Protein AF-A0AAD5FQR8-F1 (afdb_monomer)

Sequence (216 aa):
DLQITLHDSLLSPSATARNLGVTMDNELSFFPHVANVARSCRFLLYNIRRIRPFLSIQAAQVLVQSLVISRLDYCNSLLAGLPLNAIRPLQMIQNAAARLVFNQPKFSHTTPLLRSLHWLPVAARIRFKTLMLAYKAKNGPAPSYLSDLITSRTAPRCLRSSSTARLVPPSLRLRGKYNSRLFSVLAPRWWNELPLDVRTAESLIIFKRRLKTYLF

Mean predicted aligned error: 6.2 Å

Foldseek 3Di:
DDWDADPNDTDDDDQWDADPNQIAGPVLLSLVRLVVLLVQLVVQLVVLLVCLVVDALVRLLVSCCVRNVVSLLPVLLSCFLHDPVSCVSSQLSVQSSLCSSVVHDSPDDSVVSCVVSLHFGSNLSSLLVLLLLLCCLPPHDDPPVSVVLWAFDDDPDPDPCRLQRAIDAPDPPPDDSVSCRDSSHRNRVSLSVDDSCLNPDPDSVSNSVSSSVVRD

Structure (mmCIF, N/CA/C/O backbone):
data_AF-A0AAD5FQR8-F1
#
_entry.id   AF-A0AAD5FQR8-F1
#
loop_
_atom_site.group_PDB
_atom_site.id
_atom_site.type_symbol
_atom_site.label_atom_id
_atom_site.label_alt_id
_atom_site.label_comp_id
_atom_site.label_asym_id
_atom_site.label_entity_id
_atom_site.label_seq_id
_atom_site.pdbx_PDB_ins_code
_atom_site.Cartn_x
_atom_site.Cartn_y
_atom_site.Cartn_z
_atom_site.occupancy
_atom_site.B_iso_or_equiv
_atom_site.auth_seq_id
_atom_site.auth_comp_id
_atom_site.auth_asym_id
_atom_site.auth_atom_id
_atom_site.pdbx_PDB_model_num
ATOM 1 N N . ASP A 1 1 ? 24.979 23.135 -13.642 1.00 54.22 1 ASP A N 1
ATOM 2 C CA . ASP A 1 1 ? 23.622 23.652 -13.388 1.00 54.22 1 ASP A CA 1
ATOM 3 C C . ASP A 1 1 ? 22.808 23.662 -14.662 1.00 54.22 1 ASP A C 1
ATOM 5 O O . ASP A 1 1 ? 23.293 24.127 -15.684 1.00 54.22 1 ASP A O 1
ATOM 9 N N . LEU A 1 2 ? 21.623 23.054 -14.624 1.00 72.19 2 LEU A N 1
ATOM 10 C CA . LEU A 1 2 ? 20.749 22.892 -15.785 1.00 72.19 2 LEU A CA 1
ATOM 11 C C . LEU A 1 2 ? 19.702 24.014 -15.738 1.00 72.19 2 LEU A C 1
ATOM 13 O O . LEU A 1 2 ? 18.839 24.004 -14.864 1.00 72.19 2 LEU A O 1
ATOM 17 N N . GLN A 1 3 ? 19.827 25.011 -16.616 1.00 77.50 3 GLN A N 1
ATOM 18 C CA . GLN A 1 3 ? 18.881 26.126 -16.722 1.00 77.50 3 GLN A CA 1
ATOM 19 C C . GLN A 1 3 ? 17.838 25.796 -17.790 1.00 77.50 3 GLN A C 1
ATOM 21 O O . GLN A 1 3 ? 18.182 25.583 -18.950 1.00 77.50 3 GLN A O 1
ATOM 26 N N . ILE 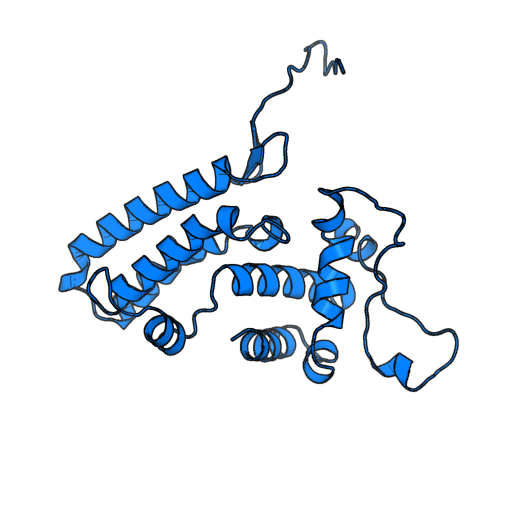A 1 4 ? 16.569 25.718 -17.388 1.00 82.75 4 ILE A N 1
ATOM 27 C CA . ILE A 1 4 ? 15.444 25.463 -18.293 1.00 82.75 4 ILE A CA 1
ATOM 28 C C . ILE A 1 4 ? 14.622 26.743 -18.360 1.00 82.75 4 ILE A C 1
ATOM 30 O O . ILE A 1 4 ? 14.126 27.211 -17.335 1.00 82.75 4 ILE A O 1
ATOM 34 N N . THR A 1 5 ? 14.475 27.303 -19.556 1.00 84.56 5 THR A N 1
ATOM 35 C CA . THR A 1 5 ? 13.582 28.431 -19.814 1.00 84.56 5 THR A CA 1
ATOM 36 C C . THR A 1 5 ? 12.293 27.926 -20.446 1.00 84.56 5 THR A C 1
ATOM 38 O O . THR A 1 5 ? 12.306 27.083 -21.344 1.00 84.56 5 THR A O 1
ATOM 41 N N . LEU A 1 6 ? 11.155 28.411 -19.958 1.00 86.19 6 LEU A N 1
ATOM 42 C CA . LEU A 1 6 ? 9.846 28.087 -20.510 1.00 86.19 6 LEU A CA 1
ATOM 43 C C . LEU A 1 6 ? 9.080 29.393 -20.709 1.00 86.19 6 LEU A C 1
ATOM 45 O O . LEU A 1 6 ? 8.733 30.048 -19.731 1.00 86.19 6 LEU A O 1
ATOM 49 N N . HIS A 1 7 ? 8.842 29.771 -21.969 1.00 83.12 7 HIS A N 1
ATOM 50 C CA . HIS A 1 7 ? 8.161 31.025 -22.336 1.00 83.12 7 HIS A CA 1
ATOM 51 C C . HIS A 1 7 ? 8.802 32.246 -21.643 1.00 83.12 7 HIS A C 1
ATOM 53 O O . HIS A 1 7 ? 8.139 32.964 -20.901 1.00 83.12 7 HIS A O 1
ATOM 59 N N . ASP A 1 8 ? 10.123 32.397 -21.795 1.00 86.00 8 ASP A N 1
ATOM 60 C CA . ASP A 1 8 ? 10.949 33.461 -21.194 1.00 86.00 8 ASP A CA 1
ATOM 61 C C . ASP A 1 8 ? 11.008 33.496 -19.654 1.00 86.00 8 ASP A C 1
ATOM 63 O O . ASP A 1 8 ? 11.658 34.362 -19.069 1.00 86.00 8 ASP A O 1
ATOM 67 N N . SER A 1 9 ? 10.417 32.508 -18.973 1.00 85.62 9 SER A N 1
ATOM 68 C CA . SER A 1 9 ? 10.580 32.315 -17.531 1.00 85.62 9 SER A CA 1
ATOM 69 C C . SER A 1 9 ? 11.694 31.311 -17.226 1.00 85.62 9 SER A C 1
ATOM 71 O O . SER A 1 9 ? 11.699 30.188 -17.735 1.00 85.62 9 SER A O 1
ATOM 73 N N . LEU A 1 10 ? 12.656 31.708 -16.389 1.00 87.31 10 LEU A N 1
ATOM 74 C CA . LEU A 1 10 ? 13.685 30.802 -15.881 1.00 87.31 10 LEU A CA 1
ATOM 75 C C . LEU A 1 10 ? 13.076 29.907 -14.796 1.00 87.31 10 LEU A C 1
ATOM 77 O O . LEU A 1 10 ? 12.655 30.391 -13.744 1.00 87.31 10 LEU A O 1
ATOM 81 N N . LEU A 1 11 ? 13.051 28.596 -15.031 1.00 86.06 11 LEU A N 1
ATOM 82 C CA . LEU A 1 11 ? 12.580 27.634 -14.043 1.00 86.06 11 LEU A CA 1
ATOM 83 C C . LEU A 1 11 ? 13.670 27.389 -12.999 1.00 86.06 11 LEU A C 1
ATOM 85 O O . LEU A 1 11 ? 14.756 26.897 -13.314 1.00 86.06 11 LEU A O 1
ATOM 89 N N . SER A 1 12 ? 13.365 27.699 -11.740 1.00 83.06 12 SER A N 1
ATOM 90 C CA . SER A 1 12 ? 14.225 27.357 -10.613 1.00 83.06 12 SER A CA 1
ATOM 91 C C . SER A 1 12 ? 13.937 25.929 -10.125 1.00 83.06 12 SER A C 1
ATOM 93 O O . SER A 1 12 ? 12.775 25.519 -10.022 1.00 83.06 12 SER A O 1
ATOM 95 N N . PRO A 1 13 ? 14.975 25.129 -9.822 1.00 84.69 13 PRO A N 1
ATOM 96 C CA . PRO A 1 13 ? 14.779 23.800 -9.267 1.00 84.69 13 PRO A CA 1
ATOM 97 C C . PRO A 1 13 ? 14.131 23.905 -7.883 1.00 84.69 13 PRO A C 1
ATOM 99 O O . PRO A 1 13 ? 14.615 24.615 -7.004 1.00 84.69 13 PRO A O 1
ATOM 102 N N . SER A 1 14 ? 13.045 23.161 -7.675 1.00 87.75 14 SER A N 1
ATOM 103 C CA . SER A 1 14 ? 12.410 23.032 -6.363 1.00 87.75 14 SER A CA 1
ATOM 104 C C . SER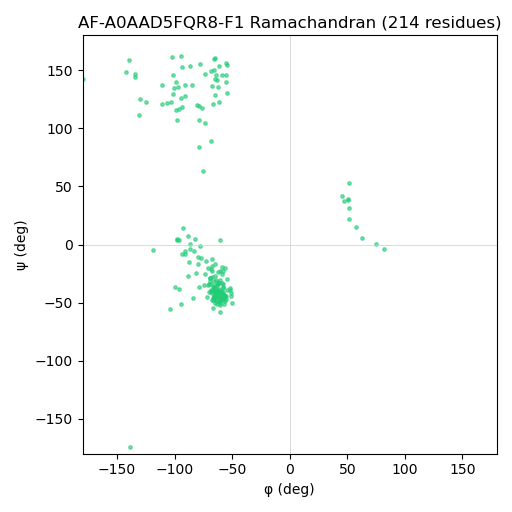 A 1 14 ? 12.852 21.742 -5.678 1.00 87.75 14 SER A C 1
ATOM 106 O O . SER A 1 14 ? 12.912 20.684 -6.304 1.00 87.75 14 SER A O 1
ATOM 108 N N . ALA A 1 15 ? 13.089 21.802 -4.366 1.00 90.62 15 ALA A N 1
ATOM 109 C CA . ALA A 1 15 ? 13.407 20.620 -3.563 1.00 90.62 15 ALA A CA 1
ATOM 110 C C . ALA A 1 15 ? 12.235 19.624 -3.490 1.00 90.62 15 ALA A C 1
ATOM 112 O O . ALA A 1 15 ? 12.452 18.424 -3.318 1.00 90.62 15 ALA A O 1
ATOM 113 N N . THR A 1 16 ? 10.992 20.111 -3.619 1.00 93.62 16 THR A N 1
ATOM 114 C CA . THR A 1 16 ? 9.792 19.266 -3.664 1.00 93.62 16 THR A CA 1
ATOM 115 C C . THR A 1 16 ? 8.750 19.792 -4.650 1.00 93.62 16 THR A C 1
ATOM 117 O O . THR A 1 16 ? 8.601 20.999 -4.834 1.00 93.62 16 THR A O 1
ATOM 120 N N . ALA A 1 17 ? 7.981 18.891 -5.253 1.00 94.00 17 ALA A N 1
ATOM 121 C CA . ALA A 1 17 ? 6.864 19.220 -6.133 1.00 94.00 17 ALA A CA 1
ATOM 122 C C . ALA A 1 17 ? 5.641 18.366 -5.786 1.00 94.00 17 ALA A C 1
ATOM 124 O O . ALA A 1 17 ? 5.766 17.198 -5.412 1.00 94.00 17 ALA A O 1
ATOM 125 N N . ARG A 1 18 ? 4.436 18.934 -5.901 1.00 94.75 18 ARG A N 1
ATOM 126 C CA . ARG A 1 18 ? 3.185 18.197 -5.687 1.00 94.75 18 ARG A CA 1
ATOM 127 C C . ARG A 1 18 ? 2.537 17.873 -7.027 1.00 94.75 18 ARG A C 1
ATOM 129 O O . ARG A 1 18 ? 2.197 18.782 -7.770 1.00 94.75 18 ARG A O 1
ATOM 136 N N . ASN A 1 19 ? 2.301 16.591 -7.289 1.00 93.88 19 ASN A N 1
ATOM 137 C CA . ASN A 1 19 ? 1.617 16.115 -8.488 1.00 93.88 19 ASN A CA 1
ATOM 138 C C . ASN A 1 19 ? 0.503 15.130 -8.105 1.00 93.88 19 ASN A C 1
ATOM 140 O O . ASN A 1 19 ? 0.756 14.169 -7.379 1.00 93.88 19 ASN A O 1
ATOM 144 N N . LEU A 1 20 ? -0.737 15.390 -8.541 1.00 93.38 20 LEU A N 1
ATOM 145 C CA . LEU A 1 20 ? -1.928 14.572 -8.245 1.00 93.38 20 LEU A CA 1
ATOM 146 C C . LEU A 1 20 ? -2.037 14.159 -6.761 1.00 93.38 20 LEU A C 1
ATOM 148 O O . LEU A 1 20 ? -2.340 13.018 -6.419 1.00 93.38 20 LEU A O 1
ATOM 152 N N . GLY A 1 21 ? -1.734 15.081 -5.843 1.00 92.56 21 GLY A N 1
ATOM 153 C CA . GLY A 1 21 ? -1.795 14.826 -4.400 1.00 92.56 21 GLY A CA 1
ATOM 154 C C . GLY A 1 21 ? -0.576 14.119 -3.787 1.00 92.56 21 GLY A C 1
ATOM 155 O O . GLY A 1 21 ? -0.518 14.004 -2.563 1.00 92.56 21 GLY A O 1
ATOM 156 N N . VAL A 1 22 ? 0.411 13.710 -4.585 1.00 95.69 22 VAL A N 1
ATOM 157 C CA . VAL A 1 22 ? 1.679 13.120 -4.127 1.00 95.69 22 VAL A CA 1
ATOM 158 C C . VAL A 1 22 ? 2.766 14.191 -4.083 1.00 95.69 22 VAL A C 1
ATOM 160 O O . VAL A 1 22 ? 2.883 14.985 -5.009 1.00 95.69 22 VAL A O 1
ATOM 163 N N . THR A 1 23 ? 3.561 14.221 -3.013 1.00 95.94 23 THR A N 1
ATOM 164 C CA . THR A 1 23 ? 4.711 15.133 -2.891 1.00 95.94 23 THR A CA 1
ATOM 165 C C . THR A 1 23 ? 5.985 14.375 -3.247 1.00 95.94 23 THR A C 1
ATOM 167 O O . THR A 1 23 ? 6.351 13.423 -2.564 1.00 95.94 23 THR A O 1
ATOM 170 N N . MET A 1 24 ? 6.651 14.778 -4.317 1.00 93.75 24 MET A N 1
ATOM 171 C CA . MET A 1 24 ? 7.905 14.193 -4.779 1.00 93.75 24 MET A CA 1
ATOM 172 C C . MET A 1 24 ? 9.049 15.106 -4.352 1.00 93.75 24 MET A C 1
ATOM 174 O O . MET A 1 24 ? 8.975 16.313 -4.562 1.00 93.75 24 MET A O 1
ATOM 178 N N . ASP A 1 25 ? 10.069 14.544 -3.722 1.00 93.12 25 ASP A N 1
ATOM 179 C CA . ASP A 1 25 ? 11.342 15.198 -3.429 1.00 93.12 25 ASP A CA 1
ATOM 180 C C . ASP A 1 25 ? 12.374 14.891 -4.523 1.00 93.12 25 ASP A C 1
ATOM 182 O O . ASP A 1 25 ? 12.224 13.930 -5.281 1.00 93.12 25 ASP A O 1
ATOM 186 N N . ASN A 1 26 ? 13.434 15.692 -4.588 1.00 89.50 26 ASN A N 1
ATOM 187 C CA . ASN A 1 26 ? 14.527 15.545 -5.555 1.00 89.50 26 ASN A CA 1
ATOM 188 C C . ASN A 1 26 ? 15.244 14.175 -5.507 1.00 89.50 26 ASN A C 1
ATOM 190 O O . ASN A 1 26 ? 15.811 13.753 -6.512 1.00 89.50 26 ASN A O 1
ATOM 194 N N . GLU A 1 27 ? 15.179 13.448 -4.388 1.00 88.81 27 GLU A N 1
ATOM 195 C CA . GLU A 1 27 ? 15.750 12.101 -4.231 1.00 88.81 27 GLU A CA 1
ATOM 196 C C . GLU A 1 27 ? 14.721 10.967 -4.417 1.00 88.81 27 GLU A C 1
ATOM 198 O O . GLU A 1 27 ? 15.030 9.781 -4.228 1.00 88.81 27 GLU A O 1
ATOM 203 N N . LEU A 1 28 ? 13.467 11.287 -4.765 1.00 89.31 28 LEU A N 1
ATOM 204 C CA . LEU A 1 28 ? 12.371 10.312 -4.847 1.00 89.31 28 LEU A CA 1
ATOM 205 C C . LEU A 1 28 ? 12.324 9.399 -3.603 1.00 89.31 28 LEU A C 1
ATOM 207 O O . LEU A 1 28 ? 12.130 8.180 -3.701 1.00 89.31 28 LEU A O 1
ATOM 211 N N . SER A 1 29 ? 12.607 9.955 -2.425 1.00 91.44 29 SER A N 1
ATOM 212 C CA . SER A 1 29 ? 12.567 9.246 -1.145 1.00 91.44 29 SER A CA 1
ATOM 213 C C . SER A 1 29 ? 11.142 9.159 -0.595 1.00 91.44 29 SER A C 1
ATOM 215 O O . SER A 1 29 ? 10.824 8.252 0.174 1.00 91.44 29 SER A O 1
ATOM 217 N N . PHE A 1 30 ? 10.281 10.095 -1.008 1.00 94.69 30 PHE A N 1
ATOM 218 C CA . PHE A 1 30 ? 8.906 10.288 -0.565 1.00 94.69 30 PHE A CA 1
ATOM 219 C C . PHE A 1 30 ? 8.754 10.519 0.947 1.00 94.69 30 PHE A C 1
ATOM 221 O O . PHE A 1 30 ? 7.630 10.468 1.455 1.00 94.69 30 PHE A O 1
ATOM 228 N N . PHE A 1 31 ? 9.831 10.833 1.684 1.00 95.25 31 PHE A N 1
ATOM 229 C CA . PHE A 1 31 ? 9.742 11.145 3.117 1.00 95.25 31 PHE A CA 1
ATOM 230 C C . PHE A 1 31 ? 8.753 12.285 3.414 1.00 95.25 31 PHE A C 1
ATOM 232 O O . PHE A 1 31 ? 7.894 12.092 4.284 1.00 95.25 31 PHE A O 1
ATOM 239 N N . PRO A 1 32 ? 8.769 13.427 2.688 1.00 95.69 32 PRO A N 1
ATOM 240 C CA . PRO A 1 32 ? 7.801 14.499 2.921 1.00 95.69 32 PRO A CA 1
ATOM 241 C C . PRO A 1 32 ? 6.357 14.048 2.670 1.00 95.69 32 PRO A C 1
ATOM 243 O O . PRO A 1 32 ? 5.452 14.377 3.441 1.00 95.69 32 PRO A O 1
ATOM 246 N N . HIS A 1 33 ? 6.128 13.243 1.628 1.00 97.06 33 HIS A N 1
ATOM 247 C CA . HIS A 1 33 ? 4.803 12.709 1.323 1.00 97.06 33 HIS A CA 1
ATOM 248 C C . HIS A 1 33 ? 4.300 11.766 2.414 1.00 97.06 33 HIS A C 1
ATOM 250 O O . HIS A 1 33 ? 3.198 11.961 2.929 1.00 97.06 33 HIS A O 1
ATOM 256 N N . VAL A 1 34 ? 5.117 10.788 2.818 1.00 97.44 34 VAL A N 1
ATOM 257 C CA . VAL A 1 34 ? 4.772 9.849 3.890 1.00 97.44 34 VAL A CA 1
ATOM 258 C C . VAL A 1 34 ? 4.493 10.596 5.191 1.00 97.44 34 VAL A C 1
ATOM 260 O O . VAL A 1 34 ? 3.506 10.294 5.860 1.00 97.44 34 VAL A O 1
ATOM 263 N N . ALA A 1 35 ? 5.300 11.603 5.538 1.00 96.75 35 ALA A N 1
ATOM 264 C CA . ALA A 1 35 ? 5.082 12.427 6.723 1.00 96.75 35 ALA A CA 1
ATOM 265 C C . ALA A 1 35 ? 3.747 13.191 6.663 1.00 96.75 35 ALA A C 1
ATOM 267 O O . ALA A 1 35 ? 3.006 13.211 7.648 1.00 96.75 35 ALA A O 1
ATOM 268 N N . ASN A 1 36 ? 3.402 13.767 5.508 1.00 96.44 36 ASN A N 1
ATOM 269 C CA . ASN A 1 36 ? 2.145 14.490 5.307 1.00 96.44 36 ASN A CA 1
ATOM 270 C C . ASN A 1 36 ? 0.920 13.566 5.387 1.00 96.44 36 ASN A C 1
ATOM 272 O O . ASN A 1 36 ? -0.029 13.863 6.122 1.00 96.44 36 ASN A O 1
ATOM 276 N N . VAL A 1 37 ? 0.955 12.417 4.700 1.00 97.56 37 VAL A N 1
ATOM 277 C CA . VAL A 1 37 ? -0.088 11.379 4.801 1.00 97.56 37 VAL A CA 1
ATOM 278 C C . VAL A 1 37 ? -0.215 10.922 6.249 1.00 97.56 37 VAL A C 1
ATOM 280 O O . VAL A 1 37 ? -1.325 10.826 6.779 1.00 97.56 37 VAL A O 1
ATOM 283 N N . ALA A 1 38 ? 0.917 10.713 6.922 1.00 97.81 38 ALA A N 1
ATOM 284 C CA . ALA A 1 38 ? 0.934 10.246 8.289 1.00 97.81 38 ALA A CA 1
ATOM 285 C C . ALA A 1 38 ? 0.318 11.248 9.269 1.00 97.81 38 ALA A C 1
ATOM 287 O O . ALA A 1 38 ? -0.524 10.872 10.088 1.00 97.81 38 ALA A O 1
ATOM 288 N N . ARG A 1 39 ? 0.691 12.527 9.163 1.00 97.69 39 ARG A N 1
ATOM 289 C CA . ARG A 1 39 ? 0.122 13.624 9.958 1.00 97.69 39 ARG A CA 1
ATOM 290 C C . ARG A 1 39 ? -1.392 13.686 9.784 1.00 97.69 39 ARG A C 1
ATOM 292 O O . ARG A 1 39 ? -2.125 13.704 10.770 1.00 97.69 39 ARG A O 1
ATOM 299 N N . SER A 1 40 ? -1.856 13.643 8.538 1.00 97.44 40 SER A N 1
ATOM 300 C CA . SER A 1 40 ? -3.281 13.704 8.232 1.00 97.44 40 SER A CA 1
ATOM 301 C C . SER A 1 40 ? -4.056 12.506 8.792 1.00 97.44 40 SER A C 1
ATOM 303 O O . SER A 1 40 ? -5.102 12.679 9.415 1.00 97.44 40 SER A O 1
ATOM 305 N N . CYS A 1 41 ? -3.520 11.291 8.657 1.00 98.25 41 CYS A N 1
ATOM 306 C CA . CYS A 1 41 ? -4.151 10.094 9.210 1.00 98.25 41 CYS A CA 1
ATOM 307 C C . CYS A 1 41 ? -4.182 10.097 10.743 1.00 98.25 41 CYS A C 1
ATOM 309 O O . CYS A 1 41 ? -5.158 9.641 11.330 1.00 98.25 41 CYS A O 1
ATOM 311 N N . ARG A 1 42 ? -3.144 10.622 11.410 1.00 97.62 42 ARG A N 1
ATOM 312 C CA . ARG A 1 42 ? -3.133 10.771 12.876 1.00 97.62 42 ARG A CA 1
ATOM 313 C C . ARG A 1 42 ? -4.245 11.701 13.352 1.00 97.62 42 ARG A C 1
ATOM 315 O O . ARG A 1 42 ? -4.920 11.364 14.318 1.00 97.62 42 ARG A O 1
ATOM 322 N N . PHE A 1 43 ? -4.458 12.819 12.658 1.00 97.81 43 PHE A N 1
ATOM 323 C CA . PHE A 1 43 ? -5.559 13.737 12.953 1.00 97.81 43 PHE A CA 1
ATOM 324 C C . PHE A 1 43 ? -6.926 13.055 12.802 1.00 97.81 43 PHE A C 1
ATOM 326 O O . PHE A 1 43 ? -7.767 13.146 13.692 1.00 97.81 43 PHE A O 1
ATOM 333 N N . LEU A 1 44 ? -7.122 12.289 11.724 1.00 97.81 44 LEU A N 1
ATOM 334 C CA . LEU A 1 44 ? -8.347 11.509 11.536 1.00 97.81 44 LEU A CA 1
ATOM 335 C C . LEU A 1 44 ? -8.539 10.488 12.661 1.00 97.81 44 LEU A C 1
ATOM 337 O O . LEU A 1 44 ? -9.587 10.475 13.291 1.00 97.81 44 LEU A O 1
ATOM 341 N N . LEU A 1 45 ? -7.520 9.687 12.980 1.00 97.81 45 LEU A N 1
ATOM 342 C CA . LEU A 1 45 ? -7.594 8.718 14.078 1.00 97.81 45 LEU A CA 1
ATOM 343 C C . LEU A 1 45 ? -7.905 9.380 15.424 1.00 97.81 45 LEU A C 1
ATOM 345 O O . LEU A 1 45 ? -8.662 8.812 16.207 1.00 97.81 45 LEU A O 1
ATOM 349 N N . TYR A 1 46 ? -7.361 10.569 15.690 1.00 97.12 46 TYR A N 1
ATOM 350 C CA . TYR A 1 46 ? -7.677 11.339 16.892 1.00 97.12 46 TYR A CA 1
ATOM 351 C C . TYR A 1 46 ? -9.171 11.683 16.964 1.00 97.12 46 TYR A C 1
ATOM 353 O O . TYR A 1 46 ? -9.815 11.399 17.973 1.00 97.12 46 TYR A O 1
ATOM 361 N N . ASN A 1 47 ? -9.749 12.198 15.876 1.00 97.19 47 ASN A N 1
ATOM 362 C CA . ASN A 1 47 ? -11.175 12.532 15.825 1.00 97.19 47 ASN A CA 1
ATOM 363 C C . ASN A 1 47 ? -12.062 11.291 15.982 1.00 97.19 47 ASN A C 1
ATOM 365 O O . ASN A 1 47 ? -13.007 11.302 16.767 1.00 97.19 47 ASN A O 1
ATOM 369 N N . ILE A 1 48 ? -11.716 10.190 15.309 1.00 97.44 48 ILE A N 1
ATOM 370 C CA . ILE A 1 48 ? -12.462 8.928 15.414 1.00 97.44 48 ILE A CA 1
ATOM 371 C C . ILE A 1 48 ? -12.384 8.379 16.840 1.00 97.44 48 ILE A C 1
ATOM 373 O O . ILE A 1 48 ? -13.366 7.860 17.363 1.00 97.44 48 ILE A O 1
ATOM 377 N N . ARG A 1 49 ? -11.233 8.518 17.508 1.00 96.81 49 ARG A N 1
ATOM 378 C CA . ARG A 1 49 ? -11.052 8.040 18.883 1.00 96.81 49 ARG A CA 1
ATOM 379 C C . ARG A 1 49 ? -12.007 8.726 19.860 1.00 96.81 49 ARG A C 1
ATOM 381 O O . ARG A 1 49 ? -12.455 8.064 20.787 1.00 96.81 49 ARG A O 1
ATOM 388 N N . ARG A 1 50 ? -12.352 9.999 19.641 1.00 96.88 50 ARG A N 1
ATOM 389 C CA . ARG A 1 50 ? -13.304 10.740 20.489 1.00 96.88 50 ARG A CA 1
ATOM 390 C C . ARG A 1 50 ? -14.718 10.170 20.417 1.00 96.88 50 ARG A C 1
ATOM 392 O O . ARG A 1 50 ? -15.387 10.091 21.437 1.00 96.88 50 ARG A O 1
ATOM 399 N N . ILE A 1 51 ? -15.144 9.741 19.231 1.00 96.50 51 ILE A N 1
ATOM 400 C CA . ILE A 1 51 ? -16.469 9.142 19.026 1.00 96.50 51 ILE A CA 1
ATOM 401 C C . ILE A 1 51 ? -16.470 7.618 19.193 1.00 96.50 51 ILE A C 1
ATOM 403 O O . ILE A 1 51 ? -17.529 7.000 19.178 1.00 96.50 51 ILE A O 1
ATOM 407 N N . ARG A 1 52 ? -15.298 6.993 19.377 1.00 96.75 52 ARG A N 1
ATOM 408 C CA . ARG A 1 52 ? -15.150 5.535 19.472 1.00 96.75 52 ARG A CA 1
ATOM 409 C C . ARG A 1 52 ? -16.079 4.867 20.498 1.00 96.75 52 ARG A C 1
ATOM 411 O O . ARG A 1 52 ? -16.559 3.788 20.151 1.00 96.75 52 ARG A O 1
ATOM 418 N N . PRO A 1 53 ? -16.350 5.428 21.696 1.00 96.44 53 PRO A N 1
ATOM 419 C CA . PRO A 1 53 ? -17.260 4.809 22.668 1.00 96.44 53 PRO A CA 1
ATOM 420 C C . PRO A 1 53 ? -18.684 4.591 22.142 1.00 96.44 53 PRO A C 1
ATOM 422 O O . PRO A 1 53 ? -19.366 3.681 22.594 1.00 96.44 53 PRO A O 1
ATOM 425 N N . PHE A 1 54 ? -19.105 5.382 21.154 1.00 96.62 54 PHE A N 1
ATOM 426 C CA . PHE A 1 54 ? -20.453 5.349 20.583 1.00 96.62 54 PHE A CA 1
ATOM 427 C C . PHE A 1 54 ? -20.548 4.504 19.304 1.00 96.62 54 PHE A C 1
ATOM 429 O O . PHE A 1 54 ? -21.587 4.476 18.653 1.00 96.62 54 PHE A O 1
ATOM 436 N N . LEU A 1 55 ? -19.459 3.837 18.903 1.00 97.12 55 LEU A N 1
ATOM 437 C CA . LEU A 1 55 ? -19.392 3.065 17.663 1.00 97.12 55 LEU A CA 1
ATOM 438 C C . LEU A 1 55 ? -19.310 1.562 17.941 1.00 97.12 55 LEU A C 1
ATOM 440 O O . LEU A 1 55 ? -18.499 1.103 18.753 1.00 97.12 55 LEU A O 1
ATOM 444 N N . SER A 1 56 ? -20.066 0.782 17.165 1.00 97.75 56 SER A N 1
ATOM 445 C CA . SER A 1 56 ? -19.816 -0.654 17.031 1.00 97.75 56 SER A CA 1
ATOM 446 C C . SER A 1 56 ? -18.459 -0.905 16.363 1.00 97.75 56 SER A C 1
ATOM 448 O O . SER A 1 56 ? -17.896 -0.034 15.691 1.00 97.75 56 SER A O 1
ATOM 450 N N . ILE A 1 57 ? -17.917 -2.115 16.525 1.00 97.12 57 ILE A N 1
ATOM 451 C CA . ILE A 1 57 ? -16.652 -2.508 15.881 1.00 97.12 57 ILE A CA 1
ATOM 452 C C . ILE A 1 57 ? -16.773 -2.393 14.355 1.00 97.12 57 ILE A C 1
ATOM 454 O O . ILE A 1 57 ? -15.870 -1.873 13.703 1.00 97.12 57 ILE A O 1
ATOM 458 N N . GLN A 1 58 ? -17.907 -2.812 13.793 1.00 97.38 58 GLN A N 1
ATOM 459 C CA . GLN A 1 58 ? -18.182 -2.781 12.358 1.00 97.38 58 GLN A CA 1
ATOM 460 C C . GLN A 1 58 ? -18.251 -1.339 11.839 1.00 97.38 58 GLN A C 1
ATOM 462 O O . GLN A 1 58 ? -17.607 -1.016 10.841 1.00 97.38 58 GLN A O 1
ATOM 467 N N . ALA A 1 59 ? -18.956 -0.447 12.545 1.00 97.69 59 ALA A N 1
ATOM 468 C CA . ALA A 1 59 ? -19.022 0.967 12.179 1.00 97.69 59 ALA A CA 1
ATOM 469 C C . ALA A 1 59 ? -17.637 1.632 12.254 1.00 97.69 59 ALA A C 1
ATOM 471 O O . ALA A 1 59 ? -17.222 2.322 11.321 1.00 97.69 59 ALA A O 1
ATOM 472 N N . ALA A 1 60 ? -16.876 1.363 13.322 1.00 98.06 60 ALA A N 1
ATOM 473 C CA . ALA A 1 60 ? -15.508 1.852 13.463 1.00 98.06 60 ALA A CA 1
ATOM 474 C C . ALA A 1 60 ? -14.595 1.330 12.341 1.00 98.06 60 ALA A C 1
ATOM 476 O O . ALA A 1 60 ? -13.790 2.089 11.803 1.00 98.06 60 ALA A O 1
ATOM 477 N N . GLN A 1 61 ? -14.737 0.060 11.949 1.00 98.00 61 GLN A N 1
ATOM 478 C CA . GLN A 1 61 ? -13.989 -0.534 10.844 1.00 98.00 61 GLN A CA 1
ATOM 479 C C . GLN A 1 61 ? -14.282 0.170 9.518 1.00 98.00 61 GLN A C 1
ATOM 481 O O . GLN A 1 61 ? -13.337 0.535 8.819 1.00 98.00 61 GLN A O 1
ATOM 486 N N . VAL A 1 62 ? -15.557 0.384 9.175 1.00 97.94 62 VAL A N 1
ATOM 487 C CA . VAL A 1 62 ? -15.956 1.074 7.936 1.00 97.94 62 VAL A CA 1
ATOM 488 C C . VAL A 1 62 ? -15.390 2.491 7.903 1.00 97.94 62 VAL A C 1
ATOM 490 O O . VAL A 1 62 ? -14.791 2.892 6.907 1.00 97.94 62 VAL A O 1
ATOM 493 N N . LEU A 1 63 ? -15.510 3.220 9.012 1.00 97.75 63 LEU A N 1
ATOM 494 C CA . LEU A 1 63 ? -15.056 4.602 9.124 1.00 97.75 63 LEU A CA 1
ATOM 495 C C . LEU A 1 63 ? -13.524 4.706 9.005 1.00 97.75 63 LEU A C 1
ATOM 497 O O . LEU A 1 63 ? -12.989 5.520 8.249 1.00 97.75 63 LEU A O 1
ATOM 501 N N . VAL A 1 64 ? -12.788 3.837 9.698 1.00 98.19 64 VAL A N 1
ATOM 502 C CA . VAL A 1 64 ? -11.324 3.777 9.594 1.00 98.19 64 VAL A CA 1
ATOM 503 C C . VAL A 1 64 ? -10.885 3.355 8.188 1.00 98.19 64 VAL A C 1
ATOM 505 O O . VAL A 1 64 ? -9.926 3.913 7.648 1.00 98.19 64 VAL A O 1
ATOM 508 N N . GLN A 1 65 ? -11.583 2.408 7.561 1.00 97.50 65 GLN A N 1
ATOM 509 C CA . GLN A 1 65 ? -11.282 1.965 6.204 1.00 97.50 65 GLN A CA 1
ATOM 510 C C . GLN A 1 65 ? -11.479 3.101 5.185 1.00 97.50 65 GLN A C 1
ATOM 512 O O . GLN A 1 65 ? -10.616 3.311 4.330 1.00 97.50 65 GLN A O 1
ATOM 517 N N . SER A 1 66 ? -12.582 3.848 5.289 1.00 97.50 66 SER A N 1
ATOM 518 C CA . SER A 1 66 ? -12.942 4.907 4.342 1.00 97.50 66 SER A CA 1
ATOM 519 C C . SER A 1 66 ? -12.098 6.172 4.493 1.00 97.50 66 SER A C 1
ATOM 521 O O . SER A 1 66 ? -11.781 6.796 3.482 1.00 97.50 66 SER A O 1
ATOM 523 N N . LEU A 1 67 ? -11.686 6.538 5.713 1.00 97.56 67 LEU A N 1
ATOM 524 C CA . LEU A 1 67 ? -10.957 7.788 5.967 1.00 97.56 67 LEU A CA 1
ATOM 525 C C . LEU A 1 67 ? -9.440 7.612 6.093 1.00 97.56 67 LEU A C 1
ATOM 527 O O . LEU A 1 67 ? -8.687 8.494 5.678 1.00 97.56 67 LEU A O 1
ATOM 531 N N . VAL A 1 68 ? -8.984 6.507 6.690 1.00 98.00 68 VAL A N 1
ATOM 532 C CA . VAL A 1 68 ? -7.565 6.290 7.016 1.00 98.00 68 VAL A CA 1
ATOM 533 C C . VAL A 1 68 ? -6.928 5.321 6.031 1.00 98.00 68 VAL A C 1
ATOM 535 O O . VAL A 1 68 ? -5.939 5.664 5.388 1.00 98.00 68 VAL A O 1
ATOM 538 N N . ILE A 1 69 ? -7.489 4.119 5.878 1.00 97.56 69 ILE A N 1
ATOM 539 C CA . ILE A 1 69 ? -6.890 3.090 5.013 1.00 97.56 69 ILE A CA 1
ATOM 540 C C . ILE A 1 69 ? -6.912 3.517 3.542 1.00 97.56 69 ILE A C 1
ATOM 542 O O . ILE A 1 69 ? -5.921 3.310 2.847 1.00 97.56 69 ILE A O 1
ATOM 546 N N . SER A 1 70 ? -7.975 4.183 3.086 1.00 97.31 70 SER A N 1
ATOM 547 C CA . SER A 1 70 ? -8.046 4.768 1.739 1.00 97.31 70 SER A CA 1
ATOM 548 C C . SER A 1 70 ? -6.881 5.722 1.437 1.00 97.31 70 SER A C 1
ATOM 550 O O . SER A 1 70 ? -6.317 5.666 0.347 1.00 97.31 70 SER A O 1
ATOM 552 N N . ARG A 1 71 ? -6.453 6.537 2.415 1.00 96.56 71 ARG A N 1
ATOM 553 C CA . ARG A 1 71 ? -5.295 7.439 2.290 1.00 96.56 71 ARG A CA 1
ATOM 554 C C . ARG A 1 71 ? -3.967 6.693 2.270 1.00 96.56 71 ARG A C 1
ATOM 556 O O . ARG A 1 71 ? -3.061 7.112 1.562 1.00 96.56 71 ARG A O 1
ATOM 563 N N . LEU A 1 72 ? -3.853 5.596 3.021 1.00 97.06 72 LEU A N 1
ATOM 564 C CA . LEU A 1 72 ? -2.676 4.721 2.962 1.00 97.06 72 LEU A CA 1
ATOM 565 C C . LEU A 1 72 ? -2.587 3.957 1.633 1.00 97.06 72 LEU A C 1
ATOM 567 O O . LEU A 1 72 ? -1.491 3.603 1.208 1.00 97.06 72 LEU A O 1
ATOM 571 N N . ASP A 1 73 ? -3.726 3.673 0.999 1.00 96.12 73 ASP A N 1
ATOM 572 C CA . ASP A 1 73 ? -3.800 2.945 -0.269 1.00 96.12 73 ASP A CA 1
ATOM 573 C C . ASP A 1 73 ? -3.683 3.858 -1.503 1.00 96.12 73 ASP A C 1
ATOM 575 O O . ASP A 1 73 ? -3.436 3.362 -2.608 1.00 96.12 73 ASP A O 1
ATOM 579 N N . TYR A 1 74 ? -3.846 5.174 -1.338 1.00 96.62 74 TYR A N 1
ATOM 580 C CA . TYR A 1 74 ? -3.724 6.149 -2.418 1.00 96.62 74 TYR A CA 1
ATOM 581 C C . TYR A 1 74 ? -2.280 6.225 -2.928 1.00 96.62 74 TYR A C 1
ATOM 583 O O . TYR A 1 74 ? -1.361 6.520 -2.168 1.00 96.62 74 TYR A O 1
ATOM 591 N N . CYS A 1 75 ? -2.080 5.945 -4.221 1.00 93.94 75 CYS A N 1
ATOM 592 C CA . CYS A 1 75 ? -0.779 5.981 -4.906 1.00 93.94 75 CYS A CA 1
ATOM 593 C C . CYS A 1 75 ? 0.357 5.192 -4.222 1.00 93.94 75 CYS A C 1
ATOM 595 O O . CYS A 1 75 ? 1.534 5.429 -4.488 1.00 93.94 75 CYS A O 1
ATOM 597 N N . ASN A 1 76 ? 0.034 4.212 -3.375 1.00 95.75 76 ASN A N 1
ATOM 598 C CA . ASN A 1 76 ? 1.035 3.516 -2.567 1.00 95.75 76 ASN A CA 1
ATOM 599 C C . ASN A 1 76 ? 2.010 2.652 -3.388 1.00 95.75 76 ASN A C 1
ATOM 601 O O . ASN A 1 76 ? 3.101 2.355 -2.912 1.00 95.75 76 ASN A O 1
ATOM 605 N N . SER A 1 77 ? 1.675 2.306 -4.635 1.00 95.00 77 SER A N 1
ATOM 606 C CA . SER A 1 77 ? 2.580 1.615 -5.560 1.00 95.00 77 SER A CA 1
ATOM 607 C C . SER A 1 77 ? 3.831 2.432 -5.891 1.00 95.00 77 SER A C 1
ATOM 609 O O . SER A 1 77 ? 4.847 1.840 -6.239 1.00 95.00 77 SER A O 1
ATOM 611 N N . LEU A 1 78 ? 3.789 3.765 -5.751 1.00 94.31 78 LEU A N 1
ATOM 612 C CA . LEU A 1 78 ? 4.963 4.636 -5.901 1.00 94.31 78 LEU A CA 1
ATOM 613 C C . LEU A 1 78 ? 5.995 4.428 -4.785 1.00 94.31 78 LEU A C 1
ATOM 615 O O . LEU A 1 78 ? 7.172 4.704 -4.975 1.00 94.31 78 LEU A O 1
ATOM 619 N N . LEU A 1 79 ? 5.567 3.903 -3.633 1.00 95.25 79 LEU A N 1
ATOM 620 C CA . LEU A 1 79 ? 6.440 3.598 -2.499 1.00 95.25 79 LEU A CA 1
ATOM 621 C C . LEU A 1 79 ? 7.146 2.237 -2.654 1.00 95.25 79 LEU A C 1
ATOM 623 O O . LEU A 1 79 ? 7.819 1.770 -1.732 1.00 95.25 79 LEU A O 1
ATOM 627 N N . ALA A 1 80 ? 6.973 1.564 -3.795 1.00 94.31 80 ALA A N 1
ATOM 628 C CA . ALA A 1 80 ? 7.611 0.286 -4.075 1.00 94.31 80 ALA A CA 1
ATOM 629 C C . ALA A 1 80 ? 9.143 0.420 -4.103 1.00 94.31 80 ALA A C 1
ATOM 631 O O . ALA A 1 80 ? 9.701 1.352 -4.673 1.00 94.31 80 ALA A O 1
ATOM 632 N N . GLY A 1 81 ? 9.833 -0.523 -3.458 1.00 91.19 81 GLY A N 1
ATOM 633 C CA . GLY A 1 81 ? 11.298 -0.529 -3.379 1.00 91.19 81 GLY A CA 1
ATOM 634 C C . GLY A 1 81 ? 11.902 0.493 -2.415 1.00 91.19 81 GLY A C 1
ATOM 635 O O . GLY A 1 81 ? 13.125 0.538 -2.287 1.00 91.19 81 GLY A O 1
ATOM 636 N N . LEU A 1 82 ? 11.089 1.294 -1.719 1.00 92.56 82 LEU A N 1
ATOM 637 C CA . LEU A 1 82 ? 11.580 2.133 -0.629 1.00 92.56 82 LEU A CA 1
ATOM 638 C C . LEU A 1 82 ? 12.029 1.278 0.567 1.00 92.56 82 LEU A C 1
ATOM 640 O O . LEU A 1 82 ? 11.470 0.2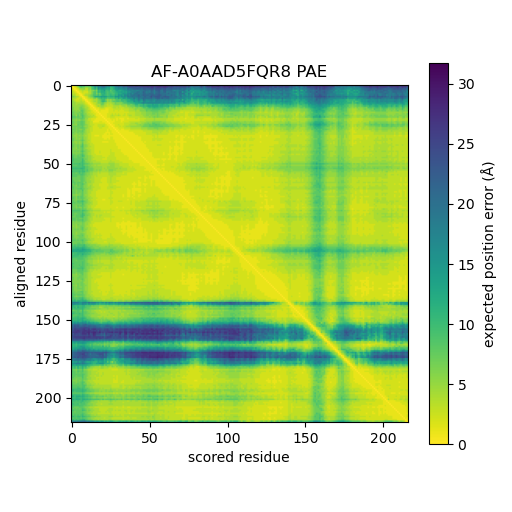03 0.811 1.00 92.56 82 LEU A O 1
ATOM 644 N N . PRO A 1 83 ? 13.021 1.748 1.341 1.00 92.19 83 PRO A N 1
ATOM 645 C CA . PRO A 1 83 ? 13.447 1.049 2.543 1.00 92.19 83 PRO A CA 1
ATOM 646 C C . PRO A 1 83 ? 12.331 1.053 3.601 1.00 92.19 83 PRO A C 1
ATOM 648 O O . PRO A 1 83 ? 11.512 1.971 3.681 1.00 92.19 83 PRO A O 1
ATOM 651 N N . LEU A 1 84 ? 12.292 0.017 4.445 1.00 93.31 84 LEU A N 1
ATOM 652 C CA . LEU A 1 84 ? 11.197 -0.184 5.405 1.00 93.31 84 LEU A CA 1
ATOM 653 C C . LEU A 1 84 ? 11.052 0.964 6.414 1.00 93.31 84 LEU A C 1
ATOM 655 O O . LEU A 1 84 ? 9.943 1.257 6.859 1.00 93.31 84 LEU A O 1
ATOM 659 N N . ASN A 1 85 ? 12.151 1.636 6.760 1.00 94.50 85 ASN A N 1
ATOM 660 C CA . ASN A 1 85 ? 12.133 2.817 7.621 1.00 94.50 85 ASN A CA 1
ATOM 661 C C . ASN A 1 85 ? 11.332 3.981 7.007 1.00 94.50 85 ASN A C 1
ATOM 663 O O . ASN A 1 85 ? 10.644 4.674 7.753 1.00 94.50 85 ASN A O 1
ATOM 667 N N . ALA A 1 86 ? 11.348 4.149 5.679 1.00 94.62 86 ALA A N 1
ATOM 668 C CA . ALA A 1 86 ? 10.592 5.192 4.989 1.00 94.62 86 ALA A CA 1
ATOM 669 C C . ALA A 1 86 ? 9.079 4.970 5.090 1.00 94.62 86 ALA A C 1
ATOM 671 O O . ALA A 1 86 ? 8.336 5.915 5.327 1.00 94.62 86 ALA A O 1
ATOM 672 N N . ILE A 1 87 ? 8.614 3.720 4.998 1.00 96.50 87 ILE A N 1
ATOM 673 C CA . ILE A 1 87 ? 7.182 3.380 5.089 1.00 96.50 87 ILE A CA 1
ATOM 674 C C . ILE A 1 87 ? 6.714 3.055 6.518 1.00 96.50 87 ILE A C 1
ATOM 676 O O . ILE A 1 87 ? 5.511 2.939 6.769 1.00 96.50 87 ILE A O 1
ATOM 680 N N . ARG A 1 88 ? 7.636 2.942 7.486 1.00 97.31 88 ARG A N 1
ATOM 681 C CA . ARG A 1 88 ? 7.343 2.646 8.901 1.00 97.31 88 ARG A CA 1
ATOM 682 C C . ARG A 1 88 ? 6.264 3.555 9.509 1.00 97.31 88 ARG A C 1
ATOM 684 O O . ARG A 1 88 ? 5.401 3.016 10.208 1.00 97.31 88 ARG A O 1
ATOM 691 N N . PRO A 1 89 ? 6.226 4.881 9.253 1.00 98.00 89 PRO A N 1
ATOM 692 C CA . PRO A 1 89 ? 5.166 5.739 9.782 1.00 98.00 89 PRO A CA 1
ATOM 693 C C . PRO A 1 89 ? 3.759 5.302 9.351 1.00 98.00 89 PRO A C 1
ATOM 695 O O . PRO A 1 89 ? 2.831 5.353 10.160 1.00 98.00 89 PRO A O 1
ATOM 698 N N . LEU A 1 90 ? 3.605 4.816 8.115 1.00 98.06 90 LEU A N 1
ATOM 699 C CA . LEU A 1 90 ? 2.332 4.311 7.597 1.00 98.06 90 LEU A CA 1
ATOM 700 C C . LEU A 1 90 ? 1.924 3.010 8.301 1.00 98.06 90 LEU A C 1
ATOM 702 O O . LEU A 1 90 ? 0.763 2.853 8.677 1.00 98.06 90 LEU A O 1
ATOM 706 N N . GLN A 1 91 ? 2.878 2.105 8.556 1.00 97.75 91 GLN A N 1
ATOM 707 C CA . GLN A 1 91 ? 2.609 0.881 9.321 1.00 97.75 91 GLN A CA 1
ATOM 708 C C . GLN A 1 91 ? 2.168 1.200 10.754 1.00 97.75 91 GLN A C 1
ATOM 710 O O . GLN A 1 91 ? 1.238 0.586 11.271 1.00 97.75 91 GLN A O 1
ATOM 715 N N . MET A 1 92 ? 2.793 2.190 11.397 1.00 97.69 92 MET A N 1
ATOM 716 C CA . MET A 1 92 ? 2.389 2.627 12.736 1.00 97.69 92 MET A CA 1
ATOM 717 C C . MET A 1 92 ? 0.952 3.156 12.758 1.00 97.69 92 MET A C 1
ATOM 719 O O . MET A 1 92 ? 0.217 2.881 13.705 1.00 97.69 92 MET A O 1
ATOM 723 N N . ILE A 1 93 ? 0.536 3.873 11.712 1.00 98.19 93 ILE A N 1
ATOM 724 C CA . ILE A 1 93 ? -0.841 4.357 11.562 1.00 98.19 93 ILE A CA 1
ATOM 725 C C . ILE A 1 93 ? -1.805 3.206 11.364 1.00 98.19 93 ILE A C 1
ATOM 727 O O . ILE A 1 93 ? -2.823 3.167 12.047 1.00 98.19 93 ILE A O 1
ATOM 731 N N . GLN A 1 94 ? -1.482 2.251 10.492 1.00 98.06 94 GLN A N 1
ATOM 732 C CA . GLN A 1 94 ? -2.307 1.062 10.311 1.00 98.06 94 GLN A CA 1
ATOM 733 C C . GLN A 1 94 ? -2.465 0.290 11.629 1.00 98.06 94 GLN A C 1
ATOM 735 O O . GLN A 1 94 ? -3.562 -0.153 11.968 1.00 98.06 94 GLN A O 1
ATOM 740 N N . ASN A 1 95 ? -1.391 0.179 12.411 1.00 98.00 95 ASN A N 1
ATOM 741 C CA . ASN A 1 95 ? -1.437 -0.494 13.702 1.00 98.00 95 ASN A CA 1
ATOM 742 C C . ASN A 1 95 ? -2.305 0.272 14.710 1.00 98.00 95 ASN A C 1
ATOM 744 O O . ASN A 1 95 ? -3.103 -0.328 15.427 1.00 98.00 95 ASN A O 1
ATOM 748 N N . ALA A 1 96 ? -2.183 1.600 14.768 1.00 97.75 96 ALA A N 1
ATOM 749 C CA . ALA A 1 96 ? -3.042 2.439 15.602 1.00 97.75 96 ALA A CA 1
ATOM 750 C C . ALA A 1 96 ? -4.517 2.355 15.174 1.00 97.75 96 ALA A C 1
ATOM 752 O O . ALA A 1 96 ? -5.398 2.277 16.026 1.00 97.75 96 ALA A O 1
ATOM 753 N N . ALA A 1 97 ? -4.772 2.306 13.869 1.00 97.94 97 ALA A N 1
ATOM 754 C CA . ALA A 1 97 ? -6.090 2.146 13.276 1.00 97.94 97 ALA A CA 1
ATOM 755 C C . ALA A 1 97 ? -6.740 0.814 13.681 1.00 97.94 97 ALA A C 1
ATOM 757 O O . ALA A 1 97 ? -7.863 0.814 14.175 1.00 97.94 97 ALA A O 1
ATOM 758 N N . ALA A 1 98 ? -6.021 -0.307 13.567 1.00 98.06 98 ALA A N 1
ATOM 759 C CA . ALA A 1 98 ? -6.528 -1.619 13.975 1.00 98.06 98 ALA A CA 1
ATOM 760 C C . ALA A 1 98 ? -6.864 -1.664 15.476 1.00 98.06 98 ALA A C 1
ATOM 762 O O . ALA A 1 98 ? -7.924 -2.149 15.869 1.00 98.06 98 ALA A O 1
ATOM 763 N N . ARG A 1 99 ? -6.001 -1.085 16.321 1.00 97.69 99 ARG A N 1
ATOM 764 C CA . ARG A 1 99 ? -6.273 -0.960 17.762 1.00 97.69 99 ARG A CA 1
ATOM 765 C C . ARG A 1 99 ? -7.494 -0.099 18.044 1.00 97.69 99 ARG A C 1
ATOM 767 O O . ARG A 1 99 ? -8.283 -0.451 18.911 1.00 97.69 99 ARG A O 1
ATOM 774 N N . LEU A 1 100 ? -7.669 0.999 17.311 1.00 97.56 100 LEU A N 1
ATOM 775 C CA . LEU A 1 100 ? -8.840 1.858 17.449 1.00 97.56 100 LEU A CA 1
ATOM 776 C C . LEU A 1 100 ? -10.123 1.088 17.124 1.00 97.56 100 LEU A C 1
ATOM 778 O O . LEU A 1 100 ? -11.078 1.171 17.891 1.00 97.56 100 LEU A O 1
ATOM 782 N N . VAL A 1 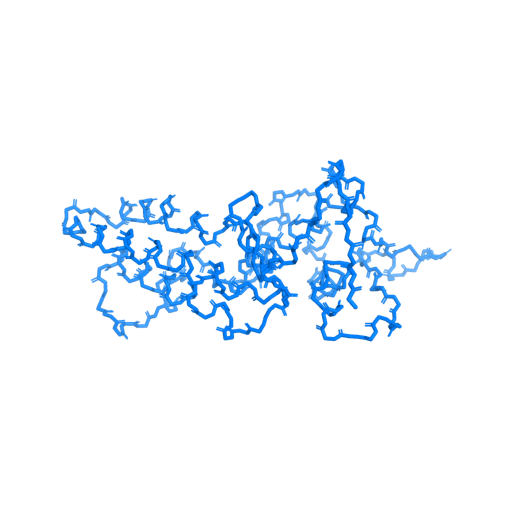101 ? -10.138 0.302 16.042 1.00 97.94 101 VAL A N 1
ATOM 783 C CA . VAL A 1 101 ? -11.312 -0.497 15.647 1.00 97.94 101 VAL A CA 1
ATOM 784 C C . VAL A 1 101 ? -11.741 -1.445 16.769 1.00 97.94 101 VAL A C 1
ATOM 786 O O . VAL A 1 101 ? -12.910 -1.446 17.143 1.00 97.94 101 VAL A O 1
ATOM 789 N N . PHE A 1 102 ? -10.807 -2.161 17.396 1.00 97.25 102 PHE A N 1
ATOM 790 C CA . PHE A 1 102 ? -11.105 -3.075 18.512 1.00 97.25 102 PHE A CA 1
ATOM 791 C C . PHE A 1 102 ? -11.078 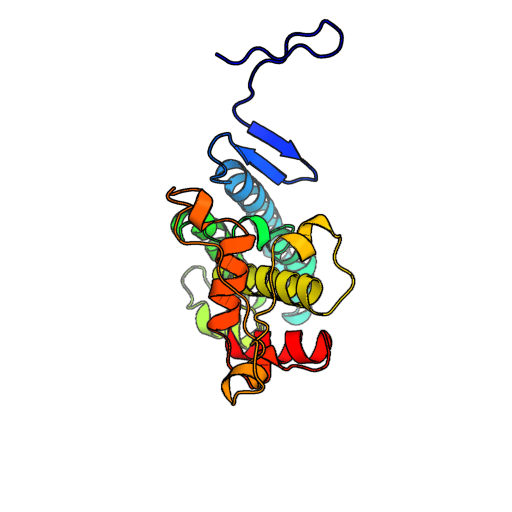-2.430 19.904 1.00 97.25 102 PHE A C 1
ATOM 793 O O . PHE A 1 102 ? -11.161 -3.140 20.903 1.00 97.25 102 PHE A O 1
ATOM 800 N N . ASN A 1 103 ? -10.937 -1.103 19.984 1.00 95.88 103 ASN A N 1
ATOM 801 C CA . ASN A 1 103 ? -10.780 -0.355 21.235 1.00 95.88 103 ASN A CA 1
ATOM 802 C C . ASN A 1 103 ? -9.673 -0.903 22.166 1.00 95.88 103 ASN A C 1
ATOM 804 O O . ASN A 1 103 ? -9.817 -0.942 23.383 1.00 95.88 103 ASN A O 1
ATOM 808 N N . GLN A 1 104 ? -8.559 -1.347 21.585 1.00 95.88 104 GLN A N 1
ATOM 809 C CA . GLN A 1 104 ? -7.440 -1.947 22.309 1.00 95.88 104 GLN A CA 1
ATOM 810 C C . GLN A 1 104 ? -6.443 -0.887 22.811 1.00 95.88 104 GLN A C 1
ATOM 812 O O . GLN A 1 104 ? -6.292 0.177 22.191 1.00 95.88 104 GLN A O 1
ATOM 817 N N . PRO A 1 105 ? -5.701 -1.164 23.901 1.00 94.19 105 PRO A N 1
ATOM 818 C CA . PRO A 1 105 ? -4.702 -0.243 24.436 1.00 94.19 105 PRO A CA 1
ATOM 819 C C . PRO A 1 105 ? -3.528 -0.050 23.466 1.00 94.19 105 PRO A C 1
ATOM 821 O O . PRO A 1 105 ? -3.259 -0.891 22.604 1.00 94.19 105 PRO A O 1
ATOM 824 N N . LYS A 1 106 ? -2.783 1.052 23.629 1.00 89.00 106 LYS A N 1
ATOM 825 C CA . LYS A 1 106 ? -1.691 1.488 22.730 1.00 89.00 106 LYS A CA 1
ATOM 826 C C . LYS A 1 106 ? -0.645 0.402 22.447 1.00 89.00 106 LYS A C 1
ATOM 828 O O . LYS A 1 106 ? -0.152 0.323 21.324 1.00 89.00 106 LYS A O 1
ATOM 833 N N . PHE A 1 107 ? -0.320 -0.413 23.448 1.00 90.94 107 PHE A N 1
ATOM 834 C CA . PHE A 1 107 ? 0.747 -1.416 23.382 1.00 90.94 107 PHE A CA 1
ATOM 835 C C . PHE A 1 107 ? 0.255 -2.834 23.069 1.00 90.94 107 PHE A C 1
ATOM 837 O O . PHE A 1 107 ? 1.057 -3.756 23.013 1.00 90.94 107 PHE A O 1
ATOM 844 N N . SER A 1 108 ? -1.040 -3.015 22.795 1.00 93.81 108 SER A N 1
ATOM 845 C CA . SER A 1 108 ? -1.589 -4.313 22.386 1.00 93.81 108 SER A CA 1
ATOM 846 C C . SER A 1 108 ? -0.928 -4.854 21.111 1.00 93.81 108 SER A C 1
ATOM 848 O O . SER A 1 108 ? -0.581 -4.095 20.188 1.00 93.81 108 SER A O 1
ATOM 850 N N . HIS A 1 109 ? -0.789 -6.180 21.039 1.00 95.00 109 HIS A N 1
ATOM 851 C CA . HIS A 1 109 ? -0.295 -6.873 19.853 1.00 95.00 109 HIS A CA 1
ATOM 852 C C . HIS A 1 109 ? -1.221 -6.627 18.658 1.00 95.00 109 HIS A C 1
ATOM 854 O O . HIS A 1 109 ? -2.412 -6.916 18.702 1.00 95.00 109 HIS A O 1
ATOM 860 N N . THR A 1 110 ? -0.673 -6.087 17.566 1.00 95.25 110 THR A N 1
ATOM 861 C CA . THR A 1 110 ? -1.479 -5.703 16.393 1.00 95.25 110 THR A CA 1
ATOM 862 C C . THR A 1 110 ? -1.662 -6.838 15.391 1.00 95.25 110 THR A C 1
ATOM 864 O O . THR A 1 110 ? -2.670 -6.868 14.697 1.00 95.25 110 THR A O 1
ATOM 867 N N . THR A 1 111 ? -0.731 -7.791 15.314 1.00 94.81 111 THR A N 1
ATOM 868 C CA . THR A 1 111 ? -0.807 -8.925 14.380 1.00 94.81 111 THR A CA 1
ATOM 869 C C . THR A 1 111 ? -2.151 -9.671 14.422 1.00 94.81 111 THR A C 1
ATOM 871 O O . THR A 1 111 ? -2.747 -9.817 13.355 1.00 94.81 111 THR A O 1
ATOM 874 N N . PRO A 1 112 ? -2.697 -10.084 15.588 1.00 96.62 112 PRO A N 1
ATOM 875 C CA . PRO A 1 112 ? -4.011 -10.735 15.625 1.00 96.62 112 PRO A CA 1
ATOM 876 C C . PRO A 1 112 ? -5.145 -9.814 15.147 1.00 96.62 112 PRO A C 1
ATOM 878 O O . PRO A 1 112 ? -6.049 -10.273 14.456 1.00 96.62 112 PRO A O 1
ATOM 881 N N . LEU A 1 113 ? -5.058 -8.508 15.429 1.00 97.12 113 LEU A N 1
ATOM 882 C CA . LEU A 1 113 ? -6.054 -7.517 15.004 1.00 97.12 113 LEU A CA 1
ATOM 883 C C . LEU A 1 113 ? -6.048 -7.310 13.483 1.00 97.12 113 LEU A C 1
ATOM 885 O O . LEU A 1 113 ? -7.091 -7.158 12.857 1.00 97.12 113 LEU A O 1
ATOM 889 N N . LEU A 1 114 ? -4.868 -7.300 12.859 1.00 96.38 114 LEU A N 1
ATOM 890 C CA . LEU A 1 114 ? -4.764 -7.212 11.401 1.00 96.38 114 LEU A CA 1
ATOM 891 C C . LEU A 1 114 ? -5.325 -8.469 10.729 1.00 96.38 114 LEU A C 1
ATOM 893 O O . LEU A 1 114 ? -5.982 -8.355 9.692 1.00 96.38 114 LEU A O 1
ATOM 897 N N . ARG A 1 115 ? -5.115 -9.647 11.334 1.00 94.62 115 ARG A N 1
ATOM 898 C CA . ARG A 1 115 ? -5.675 -10.915 10.848 1.00 94.62 115 ARG A CA 1
ATOM 899 C C . ARG A 1 115 ? -7.199 -10.925 10.917 1.00 94.62 115 ARG A C 1
ATOM 901 O O . ARG A 1 115 ? -7.821 -11.218 9.902 1.00 94.62 115 ARG A O 1
ATOM 908 N N . SER A 1 116 ? -7.790 -10.532 12.046 1.00 95.75 116 SER A N 1
ATOM 909 C CA . SER A 1 116 ? -9.252 -10.470 12.193 1.00 95.75 116 SER A CA 1
ATOM 910 C C . SER A 1 116 ? -9.907 -9.449 11.254 1.00 95.75 116 SER A C 1
ATOM 912 O O . SER A 1 116 ? -11.015 -9.673 10.783 1.00 95.75 116 SER A O 1
ATOM 914 N N . LEU A 1 117 ? -9.210 -8.360 10.908 1.00 95.69 117 LEU A N 1
ATOM 915 C CA . LEU A 1 117 ? -9.679 -7.376 9.920 1.00 95.69 117 LEU A CA 1
ATOM 916 C C . LEU A 1 117 ? -9.391 -7.775 8.465 1.00 95.69 117 LEU A C 1
ATOM 918 O O . LEU A 1 117 ? -9.779 -7.059 7.538 1.00 95.69 117 LEU A O 1
ATOM 922 N N . HIS A 1 118 ? -8.667 -8.875 8.236 1.00 94.38 118 HIS A N 1
ATOM 923 C CA . HIS A 1 118 ? -8.122 -9.250 6.930 1.00 94.38 118 HIS A CA 1
ATOM 924 C C . HIS A 1 118 ? -7.336 -8.111 6.252 1.00 94.38 118 HIS A C 1
ATOM 926 O O . HIS A 1 118 ? -7.427 -7.899 5.029 1.00 94.38 118 HIS A O 1
ATOM 932 N N . TRP A 1 119 ? -6.569 -7.357 7.044 1.00 96.06 119 TRP A N 1
ATOM 933 C CA . TRP A 1 119 ? -5.733 -6.249 6.594 1.00 96.06 119 TRP A CA 1
ATOM 934 C C . TRP A 1 119 ? -4.289 -6.696 6.380 1.00 96.06 119 TRP A C 1
ATOM 936 O O . TRP A 1 119 ? -3.581 -7.022 7.325 1.00 96.06 119 TRP A O 1
ATOM 946 N N . LEU A 1 120 ? -3.826 -6.613 5.132 1.00 96.50 120 LEU A N 1
ATOM 947 C CA . LEU A 1 120 ? -2.411 -6.791 4.802 1.00 96.50 120 LEU A CA 1
ATOM 948 C C . LEU A 1 120 ? -1.562 -5.689 5.462 1.00 96.50 120 LEU A C 1
ATOM 950 O O . LEU A 1 120 ? -2.005 -4.533 5.438 1.00 96.50 120 LEU A O 1
ATOM 954 N N . PRO A 1 121 ? -0.352 -5.988 5.973 1.00 96.94 121 PRO A N 1
ATOM 955 C CA . PRO A 1 121 ? 0.627 -4.973 6.366 1.00 96.94 121 PRO A CA 1
ATOM 956 C C . PRO A 1 121 ? 0.937 -3.999 5.220 1.00 96.94 121 PRO A C 1
ATOM 958 O O . PRO A 1 121 ? 0.822 -4.357 4.046 1.00 96.94 121 PRO A O 1
ATOM 961 N N . VAL A 1 122 ? 1.373 -2.775 5.524 1.00 97.44 122 VAL A N 1
ATOM 962 C CA . VAL A 1 122 ? 1.596 -1.716 4.518 1.00 97.44 122 VAL A CA 1
ATOM 963 C C . VAL A 1 122 ? 2.578 -2.150 3.430 1.00 97.44 122 VAL A C 1
ATOM 965 O O . VAL A 1 122 ? 2.296 -1.956 2.250 1.00 97.44 122 VAL A O 1
ATOM 968 N N . ALA A 1 123 ? 3.688 -2.798 3.792 1.00 96.88 123 ALA A N 1
ATOM 969 C CA . ALA A 1 123 ? 4.649 -3.308 2.811 1.00 96.88 123 ALA A CA 1
ATOM 970 C C . ALA A 1 123 ? 4.002 -4.315 1.837 1.00 96.88 123 ALA A C 1
ATOM 972 O O . ALA A 1 123 ? 4.190 -4.231 0.622 1.00 96.88 123 ALA A O 1
ATOM 973 N N . ALA A 1 124 ? 3.171 -5.221 2.362 1.00 96.81 124 ALA A N 1
ATOM 974 C CA . ALA A 1 124 ? 2.429 -6.186 1.559 1.00 96.81 124 ALA A CA 1
ATOM 975 C C . ALA A 1 124 ? 1.350 -5.509 0.695 1.00 96.81 124 ALA A C 1
ATOM 977 O O . ALA A 1 124 ? 1.138 -5.922 -0.441 1.00 96.81 124 ALA A O 1
ATOM 978 N N . ARG A 1 125 ? 0.711 -4.430 1.169 1.00 96.88 125 ARG A N 1
ATOM 979 C CA . ARG A 1 125 ? -0.247 -3.629 0.378 1.00 96.88 125 ARG A CA 1
ATOM 980 C C . ARG A 1 125 ? 0.408 -2.927 -0.806 1.00 96.88 125 ARG A C 1
ATOM 982 O O . ARG A 1 125 ? -0.166 -2.930 -1.894 1.00 96.88 125 ARG A O 1
ATOM 989 N N . ILE A 1 126 ? 1.600 -2.363 -0.608 1.00 97.44 126 ILE A N 1
ATOM 990 C CA . ILE A 1 126 ? 2.396 -1.755 -1.682 1.00 97.44 126 ILE A CA 1
ATOM 991 C C . ILE A 1 126 ? 2.712 -2.823 -2.733 1.00 97.44 126 ILE A C 1
ATOM 993 O O . ILE A 1 126 ? 2.366 -2.661 -3.902 1.00 97.44 126 ILE A O 1
ATOM 997 N N . ARG A 1 127 ? 3.260 -3.969 -2.301 1.00 97.06 127 ARG A N 1
ATOM 998 C CA . ARG A 1 127 ? 3.552 -5.107 -3.187 1.00 97.06 127 ARG A CA 1
ATOM 999 C C . ARG A 1 127 ? 2.303 -5.598 -3.926 1.00 97.06 127 ARG A C 1
ATOM 1001 O O . ARG A 1 127 ? 2.355 -5.819 -5.133 1.00 97.06 127 ARG A O 1
ATOM 1008 N N . PHE A 1 128 ? 1.173 -5.708 -3.230 1.00 97.31 128 PHE A N 1
ATOM 1009 C CA . PHE A 1 128 ? -0.114 -6.091 -3.805 1.00 97.31 128 PHE A CA 1
ATOM 1010 C C . PHE A 1 128 ? -0.542 -5.140 -4.929 1.00 97.31 128 PHE A C 1
ATOM 1012 O O . PHE A 1 128 ? -0.912 -5.588 -6.012 1.00 97.31 128 PHE A O 1
ATOM 1019 N N . LYS A 1 129 ? -0.468 -3.823 -4.706 1.00 96.38 129 LYS A N 1
ATOM 1020 C CA . LYS A 1 129 ? -0.864 -2.809 -5.696 1.00 96.38 129 LYS A CA 1
ATOM 1021 C C . LYS A 1 129 ? 0.078 -2.781 -6.898 1.00 96.38 129 LYS A C 1
ATOM 1023 O O . LYS A 1 129 ? -0.407 -2.724 -8.025 1.00 96.38 129 LYS A O 1
ATOM 1028 N N . THR A 1 130 ? 1.386 -2.915 -6.685 1.00 96.38 130 THR A N 1
ATOM 1029 C CA . THR A 1 130 ? 2.364 -3.035 -7.777 1.00 96.38 130 THR A CA 1
ATOM 1030 C C . THR A 1 130 ? 2.119 -4.283 -8.626 1.00 96.38 130 THR A C 1
ATOM 1032 O O . THR A 1 130 ? 2.127 -4.199 -9.850 1.00 96.38 130 THR A O 1
ATOM 1035 N N . LEU A 1 131 ? 1.829 -5.431 -8.009 1.00 96.31 131 LEU A N 1
ATOM 1036 C CA . LEU A 1 131 ? 1.524 -6.669 -8.736 1.00 96.31 131 LEU A CA 1
ATOM 1037 C C . LEU A 1 131 ? 0.174 -6.619 -9.461 1.00 96.31 131 LEU A C 1
ATOM 1039 O O . LEU A 1 131 ? 0.050 -7.161 -10.555 1.00 96.31 131 LEU A O 1
ATOM 1043 N N . MET A 1 132 ? -0.822 -5.929 -8.903 1.00 95.56 132 MET A N 1
ATOM 1044 C CA . MET A 1 132 ? -2.082 -5.650 -9.598 1.00 95.56 132 MET A CA 1
ATOM 1045 C C . MET A 1 132 ? -1.866 -4.783 -10.846 1.00 95.56 132 MET A C 1
ATOM 1047 O O . MET A 1 132 ? -2.496 -5.036 -11.871 1.00 95.56 132 MET A O 1
ATOM 1051 N N . LEU A 1 133 ? -0.976 -3.784 -10.782 1.00 94.94 133 LEU A N 1
ATOM 1052 C CA . LEU A 1 133 ? -0.575 -3.004 -11.958 1.00 94.94 133 LEU A CA 1
ATOM 1053 C C . LEU A 1 133 ? 0.158 -3.878 -12.981 1.00 94.94 133 LEU A C 1
ATOM 1055 O O . LEU A 1 133 ? -0.168 -3.812 -14.159 1.00 94.94 133 LEU A O 1
ATOM 1059 N N . ALA A 1 134 ? 1.071 -4.743 -12.534 1.00 94.81 134 ALA A N 1
ATOM 1060 C CA . ALA A 1 134 ? 1.789 -5.673 -13.405 1.00 94.81 134 ALA A CA 1
ATOM 1061 C C . ALA A 1 134 ? 0.847 -6.656 -14.1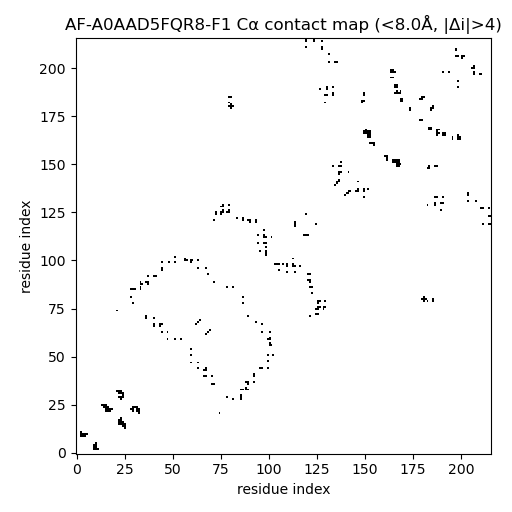20 1.00 94.81 134 ALA A C 1
ATOM 1063 O O . ALA A 1 134 ? 0.984 -6.870 -15.321 1.00 94.81 134 ALA A O 1
ATOM 1064 N N . TYR A 1 135 ? -0.153 -7.201 -13.415 1.00 94.31 135 TYR A N 1
ATOM 1065 C CA . TYR A 1 135 ? -1.176 -8.054 -14.027 1.00 94.31 135 TYR A CA 1
ATOM 1066 C C . TYR A 1 135 ? -1.930 -7.308 -15.126 1.00 94.31 135 TYR A C 1
ATOM 1068 O O . TYR A 1 135 ? -2.115 -7.842 -16.215 1.00 94.31 135 TYR A O 1
ATOM 1076 N N . LYS A 1 136 ? -2.360 -6.069 -14.851 1.00 93.38 136 LYS A N 1
ATOM 1077 C CA . LYS A 1 136 ? -3.069 -5.243 -15.836 1.00 93.38 136 LYS A CA 1
ATOM 1078 C C . LYS A 1 136 ? -2.189 -4.908 -17.035 1.00 93.38 136 LYS A C 1
ATOM 1080 O O . LYS A 1 136 ? -2.672 -5.011 -18.147 1.00 93.38 136 LYS A O 1
ATOM 1085 N N . ALA A 1 137 ? -0.925 -4.563 -16.810 1.00 93.38 137 ALA A N 1
ATOM 1086 C CA . ALA A 1 137 ? 0.040 -4.287 -17.872 1.00 93.38 137 ALA A CA 1
ATOM 1087 C C . ALA A 1 137 ? 0.309 -5.504 -18.764 1.00 93.38 137 ALA A C 1
ATOM 1089 O O . ALA A 1 137 ? 0.539 -5.348 -19.955 1.00 93.38 137 ALA A O 1
ATOM 1090 N N . LYS A 1 138 ? 0.252 -6.712 -18.193 1.00 90.50 138 LYS A N 1
ATOM 1091 C CA . LYS A 1 138 ? 0.485 -7.961 -18.918 1.00 90.50 138 LYS A CA 1
ATOM 1092 C C . LYS A 1 138 ? -0.754 -8.485 -19.657 1.00 90.50 138 LYS A C 1
ATOM 1094 O O . LYS A 1 138 ? -0.632 -8.948 -20.783 1.00 90.50 138 LYS A O 1
ATOM 1099 N N . ASN A 1 139 ? -1.910 -8.495 -18.992 1.00 86.75 139 ASN A N 1
ATOM 1100 C CA . ASN A 1 139 ? -3.098 -9.248 -19.418 1.00 86.75 139 ASN A CA 1
ATOM 1101 C C . ASN A 1 139 ? -4.322 -8.362 -19.719 1.00 86.75 139 ASN A C 1
ATOM 1103 O O . ASN A 1 139 ? -5.375 -8.892 -20.063 1.00 86.75 139 ASN A O 1
ATOM 1107 N N . GLY A 1 140 ? -4.256 -7.049 -19.490 1.00 78.75 140 GLY A N 1
ATOM 1108 C CA . GLY A 1 140 ? -5.422 -6.166 -19.555 1.00 78.75 140 GLY A CA 1
ATOM 1109 C C . GLY A 1 140 ? -5.139 -4.825 -20.233 1.00 78.75 140 GLY A C 1
ATOM 1110 O O . GLY A 1 140 ? -4.041 -4.599 -20.735 1.00 78.75 140 GLY A O 1
ATOM 1111 N N . PRO A 1 141 ? -6.124 -3.909 -20.230 1.00 79.75 141 PRO A N 1
ATOM 1112 C CA . PRO A 1 141 ? -5.969 -2.575 -20.793 1.00 79.75 141 PRO A CA 1
ATOM 1113 C C . PRO A 1 141 ? -5.198 -1.695 -19.803 1.00 79.75 141 PRO A C 1
ATOM 1115 O O . PRO A 1 141 ? -5.779 -0.990 -18.974 1.00 79.75 141 PRO A O 1
ATOM 1118 N N . ALA A 1 142 ? -3.872 -1.783 -19.831 1.00 88.06 142 ALA A N 1
ATOM 1119 C CA . ALA A 1 142 ? -3.018 -0.753 -19.258 1.00 88.06 142 ALA A CA 1
ATOM 1120 C C . ALA A 1 142 ? -2.622 0.247 -20.353 1.00 88.06 142 ALA A C 1
ATOM 1122 O O . ALA A 1 142 ? -2.550 -0.128 -21.521 1.00 88.06 142 ALA A O 1
ATOM 1123 N N . PRO A 1 143 ? -2.334 1.506 -19.993 1.00 91.19 143 PRO A N 1
ATOM 1124 C CA . PRO A 1 143 ? -1.710 2.435 -20.923 1.00 91.19 143 PRO A CA 1
ATOM 1125 C C . PRO A 1 143 ? -0.406 1.868 -21.496 1.00 91.19 143 PRO A C 1
ATOM 1127 O O . PRO A 1 143 ? 0.339 1.210 -20.762 1.00 91.19 143 PRO A O 1
ATOM 1130 N N . SER A 1 144 ? -0.112 2.182 -22.762 1.00 90.88 144 SER A N 1
ATOM 1131 C CA . SER A 1 144 ? 1.081 1.693 -23.475 1.00 90.88 144 SER A CA 1
ATOM 1132 C C . SER A 1 144 ? 2.366 1.930 -22.680 1.00 90.88 144 SER A C 1
ATOM 1134 O O . SER A 1 144 ? 3.147 1.016 -22.447 1.00 90.88 144 SER A O 1
ATOM 1136 N N . TYR A 1 145 ? 2.507 3.121 -22.095 1.00 91.00 145 TYR A N 1
ATOM 1137 C CA . TYR A 1 145 ? 3.669 3.471 -21.275 1.00 91.00 145 TYR A CA 1
ATOM 1138 C C . TYR A 1 145 ? 3.898 2.559 -20.052 1.00 91.00 145 TYR A C 1
ATOM 1140 O O . TYR A 1 145 ? 4.992 2.570 -19.498 1.00 91.00 145 TYR A O 1
ATOM 1148 N N . LEU A 1 146 ? 2.898 1.798 -19.581 1.00 89.94 146 LEU A N 1
ATOM 1149 C CA . LEU A 1 146 ? 3.078 0.781 -18.535 1.00 89.94 146 LEU A CA 1
ATOM 1150 C C . LEU A 1 146 ? 3.276 -0.622 -19.102 1.00 89.94 146 LEU A C 1
ATOM 1152 O O . LEU A 1 146 ? 4.052 -1.381 -18.521 1.00 89.94 146 LEU A O 1
ATOM 1156 N N . SER A 1 147 ? 2.568 -0.984 -20.176 1.00 91.06 147 SER A N 1
ATOM 1157 C CA . SER A 1 147 ? 2.753 -2.288 -20.824 1.00 91.06 147 SER A CA 1
ATOM 1158 C C . SER A 1 147 ? 4.158 -2.418 -21.396 1.00 91.06 147 SER A C 1
ATOM 1160 O O . SER A 1 147 ? 4.796 -3.445 -21.198 1.00 91.06 147 SER A O 1
ATOM 1162 N N . ASP A 1 148 ? 4.688 -1.348 -21.985 1.00 90.88 148 ASP A N 1
ATOM 1163 C CA . ASP A 1 148 ? 5.998 -1.335 -22.643 1.00 90.88 148 ASP A CA 1
ATOM 1164 C C . ASP A 1 148 ? 7.153 -1.490 -21.638 1.00 90.88 148 ASP A C 1
ATOM 1166 O O . ASP A 1 148 ? 8.246 -1.935 -21.984 1.00 90.88 148 ASP A O 1
ATOM 1170 N N . LEU A 1 149 ? 6.906 -1.187 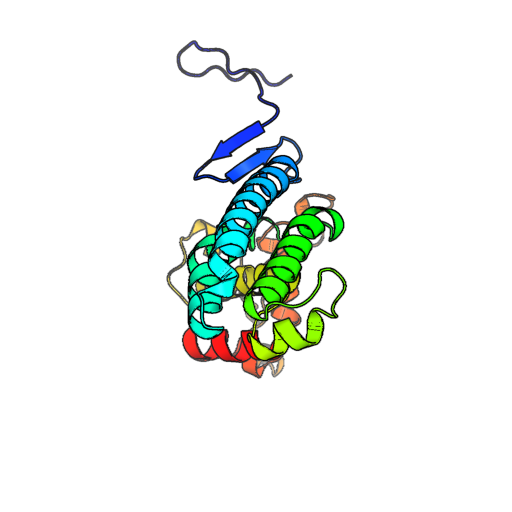-20.356 1.00 89.75 149 LEU A N 1
ATOM 1171 C CA . LEU A 1 149 ? 7.866 -1.389 -19.265 1.00 89.75 149 LEU A CA 1
ATOM 1172 C C . LEU A 1 149 ? 7.977 -2.851 -18.814 1.00 89.75 149 LEU A C 1
ATOM 1174 O O . LEU A 1 149 ? 8.868 -3.169 -18.019 1.00 89.75 149 LEU A O 1
ATOM 1178 N N . ILE A 1 150 ? 7.070 -3.729 -19.252 1.00 89.25 150 ILE A N 1
ATOM 1179 C CA . ILE A 1 150 ? 7.023 -5.136 -18.858 1.00 89.25 150 ILE A CA 1
ATOM 1180 C C . ILE A 1 150 ? 7.056 -6.028 -20.096 1.00 89.25 150 ILE A C 1
ATOM 1182 O O . ILE A 1 150 ? 6.156 -6.024 -20.925 1.00 89.25 150 ILE A O 1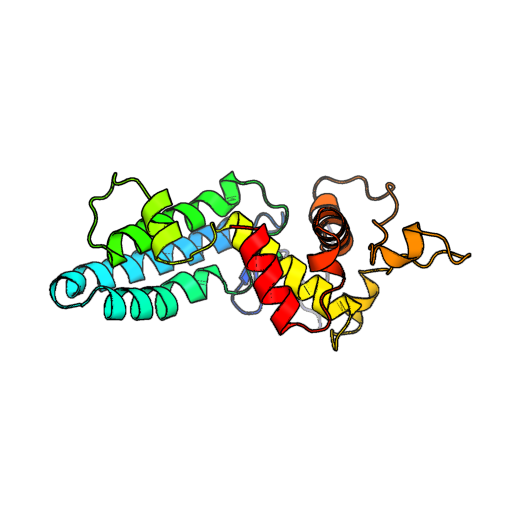
ATOM 1186 N N . THR A 1 151 ? 8.047 -6.914 -20.157 1.00 86.62 151 THR A N 1
ATOM 1187 C CA . THR A 1 151 ? 8.157 -7.887 -21.246 1.00 86.62 151 THR A CA 1
ATOM 1188 C C . THR A 1 151 ? 7.789 -9.283 -20.757 1.00 86.62 151 THR A C 1
ATOM 1190 O O . THR A 1 151 ? 8.410 -9.828 -19.836 1.00 86.62 151 THR A O 1
ATOM 1193 N N . SER A 1 152 ? 6.781 -9.893 -21.381 1.00 84.50 152 SER A N 1
ATOM 1194 C CA . SER A 1 152 ? 6.463 -11.305 -21.156 1.00 84.50 152 SER A CA 1
ATOM 1195 C C . SER A 1 152 ? 7.580 -12.188 -21.699 1.00 84.50 152 SER A C 1
ATOM 1197 O O . SER A 1 152 ? 8.082 -11.969 -22.799 1.00 84.50 152 SER A O 1
ATOM 1199 N N . ARG A 1 153 ? 7.974 -13.214 -20.938 1.00 79.81 153 ARG A N 1
ATOM 1200 C CA . ARG A 1 153 ? 8.974 -14.170 -21.412 1.00 79.81 153 ARG A CA 1
ATOM 1201 C C . ARG A 1 153 ? 8.351 -15.077 -22.467 1.00 79.81 153 ARG A C 1
ATOM 1203 O O . ARG A 1 153 ? 7.629 -16.009 -22.124 1.00 79.81 153 ARG A O 1
ATOM 1210 N N . THR A 1 154 ? 8.680 -14.836 -23.728 1.00 69.56 154 THR A N 1
ATOM 1211 C CA . THR A 1 154 ? 8.408 -15.759 -24.830 1.00 69.56 154 THR A CA 1
ATOM 1212 C C . THR A 1 154 ? 9.609 -16.687 -24.997 1.00 69.56 154 THR A C 1
ATOM 1214 O O . THR A 1 154 ? 10.761 -16.255 -25.030 1.00 69.56 154 THR A O 1
ATOM 1217 N N . ALA A 1 155 ? 9.366 -17.995 -25.005 1.00 64.69 155 ALA A N 1
ATOM 1218 C CA . ALA A 1 155 ? 10.406 -18.958 -25.340 1.00 64.69 155 ALA A CA 1
ATOM 1219 C C . ALA A 1 155 ? 10.361 -19.213 -26.855 1.00 64.69 155 ALA A C 1
ATOM 1221 O O . ALA A 1 155 ? 9.268 -19.403 -27.383 1.00 64.69 155 ALA A O 1
ATOM 1222 N N . PRO A 1 156 ? 11.510 -19.283 -27.548 1.00 62.59 156 PRO A N 1
ATOM 1223 C CA . PRO A 1 156 ? 11.555 -19.553 -28.989 1.00 62.59 156 PRO A CA 1
ATOM 1224 C C . PRO A 1 156 ? 11.108 -20.980 -29.353 1.00 62.59 156 PRO A C 1
ATOM 1226 O O . PRO A 1 156 ? 10.883 -21.280 -30.518 1.00 62.59 156 PRO A O 1
ATOM 1229 N N . ARG A 1 157 ? 10.988 -21.875 -28.363 1.00 62.34 157 ARG A N 1
ATOM 1230 C CA . ARG A 1 157 ? 10.472 -23.243 -28.498 1.00 62.34 157 ARG A CA 1
ATOM 1231 C C . ARG A 1 157 ? 9.478 -23.526 -27.368 1.00 62.34 157 ARG A C 1
ATOM 1233 O O . ARG A 1 157 ? 9.667 -23.029 -26.254 1.00 62.34 157 ARG A O 1
ATOM 1240 N N . CYS A 1 158 ? 8.448 -24.337 -27.620 1.00 59.69 158 CYS A N 1
ATOM 1241 C CA . CYS A 1 158 ? 7.501 -24.785 -26.592 1.00 59.69 158 CYS A CA 1
ATOM 1242 C C . CYS A 1 158 ? 8.187 -25.737 -25.601 1.00 59.69 158 CYS A C 1
ATOM 1244 O O . CYS A 1 158 ? 8.225 -26.948 -25.791 1.00 59.69 158 CYS A O 1
ATOM 1246 N N . LEU A 1 159 ? 8.765 -25.176 -24.541 1.00 64.12 159 LEU A N 1
ATOM 1247 C CA . LEU A 1 159 ? 9.402 -25.909 -23.452 1.00 64.12 159 LEU A CA 1
ATOM 1248 C C . LEU A 1 159 ? 8.470 -25.934 -22.234 1.00 64.12 159 LEU A C 1
ATOM 1250 O O . LEU A 1 159 ? 7.607 -25.073 -22.080 1.00 64.12 159 LEU A O 1
ATOM 1254 N N . ARG A 1 160 ? 8.691 -26.859 -21.292 1.00 55.09 160 ARG A N 1
ATOM 1255 C CA . ARG A 1 160 ? 7.951 -26.888 -20.010 1.00 55.09 160 ARG A CA 1
ATOM 1256 C C . ARG A 1 160 ? 8.057 -25.576 -19.211 1.00 55.09 160 ARG A C 1
ATOM 1258 O O . ARG A 1 160 ? 7.217 -25.304 -18.366 1.00 55.09 160 ARG A O 1
ATOM 1265 N N . SER A 1 161 ? 9.064 -24.739 -19.474 1.00 54.31 161 SER A N 1
ATOM 1266 C CA . SER A 1 161 ? 9.208 -23.403 -18.877 1.00 54.31 161 SER A CA 1
ATOM 1267 C C . SER A 1 161 ? 8.331 -22.326 -19.538 1.00 54.31 161 SER A C 1
ATOM 1269 O O . SER A 1 161 ? 8.089 -21.287 -18.914 1.00 54.31 161 SER A O 1
ATOM 1271 N N . SER A 1 162 ? 7.808 -22.569 -20.745 1.00 56.22 162 SER A N 1
ATOM 1272 C CA . SER A 1 162 ? 6.917 -21.659 -21.481 1.00 56.22 162 SER A CA 1
ATOM 1273 C C . SER A 1 162 ? 5.552 -21.498 -20.805 1.00 56.22 162 SER A C 1
ATOM 1275 O O . SER A 1 162 ? 4.958 -20.427 -20.876 1.00 56.22 162 SER A O 1
ATOM 1277 N N . SER A 1 163 ? 5.089 -22.504 -20.057 1.00 61.47 163 SER A N 1
ATOM 1278 C CA . SER A 1 163 ? 3.827 -22.459 -19.301 1.00 61.47 163 SER A CA 1
ATOM 1279 C C . SER A 1 163 ? 3.912 -21.660 -17.993 1.00 61.47 163 SER A C 1
ATOM 1281 O O . SER A 1 163 ? 2.920 -21.519 -17.285 1.00 61.47 163 SER A O 1
ATOM 1283 N N . THR A 1 164 ? 5.083 -21.106 -17.646 1.00 69.88 164 THR A N 1
ATOM 1284 C CA . THR A 1 164 ? 5.301 -20.494 -16.323 1.00 69.88 164 THR A CA 1
ATOM 1285 C C . THR A 1 164 ? 4.894 -19.022 -16.216 1.00 69.88 164 THR A C 1
ATOM 1287 O O . THR A 1 164 ? 5.056 -18.426 -15.150 1.00 69.88 164 THR A O 1
ATOM 1290 N N . ALA A 1 165 ? 4.374 -18.410 -17.288 1.00 80.06 165 ALA A N 1
ATOM 1291 C CA . ALA A 1 165 ? 3.817 -17.051 -17.271 1.00 80.06 165 ALA A CA 1
ATOM 1292 C C . ALA A 1 165 ? 4.759 -15.978 -16.662 1.00 80.06 165 ALA A C 1
ATOM 1294 O O . ALA A 1 165 ? 4.288 -15.028 -16.027 1.00 80.06 165 ALA A O 1
ATOM 1295 N N . ARG A 1 166 ? 6.082 -16.149 -16.818 1.00 86.56 166 ARG A N 1
ATOM 1296 C CA . ARG A 1 166 ? 7.138 -15.295 -16.238 1.00 86.56 166 ARG A CA 1
ATOM 1297 C C . ARG A 1 166 ? 7.316 -13.982 -17.001 1.00 86.56 166 ARG A C 1
ATOM 1299 O O . ARG A 1 166 ? 7.061 -13.910 -18.201 1.00 86.56 166 ARG A O 1
ATOM 1306 N N . LEU A 1 167 ? 7.828 -12.977 -16.300 1.00 88.06 167 LEU A N 1
ATOM 1307 C CA . LEU A 1 167 ? 8.257 -11.704 -16.880 1.00 88.06 167 LEU A CA 1
ATOM 1308 C C . LEU A 1 167 ? 9.781 -11.682 -17.018 1.00 88.06 167 LEU A C 1
ATOM 1310 O O . LEU A 1 167 ? 10.489 -12.258 -16.186 1.00 88.06 167 LEU A O 1
ATOM 1314 N N . VAL A 1 168 ? 10.290 -11.040 -18.064 1.00 86.00 168 VAL A N 1
ATOM 1315 C CA . VAL A 1 168 ? 11.729 -10.858 -18.277 1.00 86.00 168 VAL A CA 1
ATOM 1316 C C . VAL A 1 168 ? 12.197 -9.686 -17.411 1.00 86.00 168 VAL A C 1
ATOM 13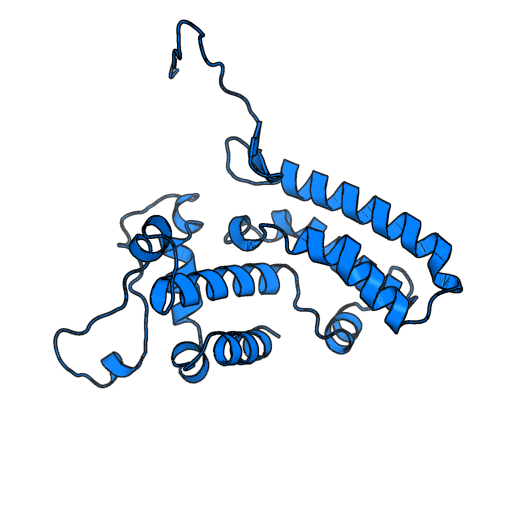18 O O . VAL A 1 168 ? 11.684 -8.579 -17.573 1.00 86.00 168 VAL A O 1
ATOM 1321 N N . PRO A 1 169 ? 13.135 -9.892 -16.469 1.00 80.69 169 PRO A N 1
ATOM 1322 C CA . PRO A 1 169 ? 13.769 -8.778 -15.779 1.00 80.69 169 PRO A CA 1
ATOM 1323 C C . PRO A 1 169 ? 14.583 -7.948 -16.784 1.00 80.69 169 PRO A C 1
ATOM 1325 O O . PRO A 1 169 ? 15.220 -8.534 -17.664 1.00 80.69 169 PRO A O 1
ATOM 1328 N N . PRO A 1 170 ? 14.612 -6.614 -16.663 1.00 74.56 170 PRO A N 1
ATOM 1329 C CA . PRO A 1 170 ? 15.426 -5.775 -17.533 1.00 74.56 170 PRO A CA 1
ATOM 1330 C C . PRO A 1 170 ? 16.911 -6.125 -17.380 1.00 74.56 170 PRO A C 1
ATOM 1332 O O . PRO A 1 170 ? 17.342 -6.637 -16.342 1.00 74.56 170 PRO A O 1
ATOM 1335 N N . SER A 1 171 ? 17.700 -5.866 -18.429 1.00 66.44 171 SER A N 1
ATOM 1336 C CA . SER A 1 171 ? 19.115 -6.247 -18.446 1.00 66.44 171 SER A CA 1
ATOM 1337 C C . SER A 1 171 ? 19.870 -5.669 -17.239 1.00 66.44 171 SER A C 1
ATOM 1339 O O . SER A 1 171 ? 19.675 -4.512 -16.858 1.00 66.44 171 SER A O 1
ATOM 1341 N N . LEU A 1 172 ? 20.769 -6.471 -16.658 1.00 56.03 172 LEU A N 1
ATOM 1342 C CA . LEU A 1 172 ? 21.545 -6.175 -15.439 1.00 56.03 172 LEU A CA 1
ATOM 1343 C C . LEU A 1 172 ? 22.467 -4.936 -15.540 1.00 56.03 172 LEU A C 1
ATOM 1345 O O . LEU A 1 172 ? 23.211 -4.643 -14.605 1.00 56.03 172 LEU A O 1
ATOM 1349 N N . ARG A 1 173 ? 22.437 -4.195 -16.656 1.00 57.28 173 ARG A N 1
ATOM 1350 C CA . ARG A 1 173 ? 23.246 -2.987 -16.881 1.00 57.28 173 ARG A CA 1
ATOM 1351 C C . ARG A 1 173 ? 22.686 -1.735 -16.203 1.00 57.28 173 ARG A C 1
ATOM 1353 O O . ARG A 1 173 ? 23.394 -0.739 -16.117 1.00 57.28 173 ARG A O 1
ATOM 1360 N N . LEU A 1 174 ? 21.463 -1.777 -15.672 1.00 55.62 174 LEU A N 1
ATOM 1361 C CA . LEU A 1 174 ? 20.870 -0.681 -14.896 1.00 55.62 174 LEU A CA 1
ATOM 1362 C C . LEU A 1 174 ? 21.477 -0.616 -13.478 1.00 55.62 174 LEU A C 1
ATOM 1364 O O . LEU A 1 174 ? 20.791 -0.816 -12.476 1.00 55.62 174 LEU A O 1
ATOM 1368 N N . ARG A 1 175 ? 22.784 -0.349 -13.370 1.00 52.66 175 ARG A N 1
ATOM 1369 C CA . ARG A 1 175 ? 23.470 -0.178 -12.082 1.00 52.66 175 ARG A CA 1
ATOM 1370 C C . ARG A 1 175 ? 23.198 1.214 -11.511 1.00 52.66 175 ARG A C 1
ATOM 1372 O O . ARG A 1 175 ? 23.724 2.205 -11.991 1.00 52.66 175 ARG A O 1
ATOM 1379 N N . GLY A 1 176 ? 22.365 1.271 -10.472 1.00 63.97 176 GLY A N 1
ATOM 1380 C CA . GLY A 1 176 ? 22.125 2.469 -9.665 1.00 63.97 176 GLY A CA 1
ATOM 1381 C C . GLY A 1 176 ? 21.113 2.204 -8.546 1.00 63.97 176 GLY A C 1
ATOM 1382 O O . GLY A 1 176 ? 20.137 1.485 -8.754 1.00 63.97 176 GLY A O 1
ATOM 1383 N N . LYS A 1 177 ? 21.318 2.797 -7.359 1.00 64.88 177 LYS A N 1
ATOM 1384 C CA . LYS A 1 177 ? 20.429 2.661 -6.178 1.00 64.88 177 LYS A CA 1
ATOM 1385 C C . LYS A 1 177 ? 18.969 3.036 -6.482 1.00 64.88 177 LYS A C 1
ATOM 1387 O O . LYS A 1 177 ? 18.049 2.498 -5.877 1.00 64.88 177 LYS A O 1
ATOM 1392 N N . TYR A 1 178 ? 18.762 3.953 -7.425 1.00 65.06 178 TYR A N 1
ATOM 1393 C CA . TYR A 1 178 ? 17.448 4.406 -7.886 1.00 65.06 178 TYR A CA 1
ATOM 1394 C C . TYR A 1 178 ? 16.800 3.421 -8.863 1.00 65.06 178 TYR A C 1
ATOM 1396 O O . TYR A 1 178 ? 15.599 3.175 -8.785 1.00 65.06 178 TYR A O 1
ATOM 1404 N N . ASN A 1 179 ? 17.603 2.786 -9.718 1.00 72.00 179 ASN A N 1
ATOM 1405 C CA . ASN A 1 179 ? 17.112 1.911 -10.779 1.00 72.00 179 ASN A CA 1
ATOM 1406 C C . ASN A 1 179 ? 16.500 0.616 -10.235 1.00 72.00 179 ASN A C 1
ATOM 1408 O O . ASN A 1 179 ? 15.552 0.095 -10.812 1.00 72.00 179 ASN A O 1
ATOM 1412 N N . SER A 1 180 ? 16.964 0.134 -9.078 1.00 78.12 180 SER A N 1
ATOM 1413 C CA . SER A 1 180 ? 16.379 -1.038 -8.411 1.00 78.12 180 SER A CA 1
ATOM 1414 C C . SER A 1 180 ? 14.938 -0.822 -7.931 1.00 78.12 180 SER A C 1
ATOM 1416 O O . SER A 1 180 ? 14.246 -1.801 -7.652 1.00 78.12 180 SER A O 1
ATOM 1418 N N . ARG A 1 181 ? 14.486 0.438 -7.840 1.00 85.81 181 ARG A N 1
ATOM 1419 C CA . ARG A 1 181 ? 13.137 0.822 -7.402 1.00 85.81 181 ARG A CA 1
ATOM 1420 C C . ARG A 1 181 ? 12.152 0.997 -8.558 1.00 85.81 181 ARG A C 1
ATOM 1422 O O . ARG A 1 181 ? 10.960 1.173 -8.323 1.00 85.81 181 ARG A O 1
ATOM 1429 N N . LEU A 1 182 ? 12.631 0.956 -9.801 1.00 88.19 182 LEU A N 1
ATOM 1430 C CA . LEU A 1 182 ? 11.794 1.169 -10.977 1.00 88.19 182 LEU A CA 1
ATOM 1431 C C . LEU A 1 182 ? 10.743 0.070 -11.113 1.00 88.19 182 LEU A C 1
ATOM 1433 O O . LEU A 1 182 ? 11.000 -1.104 -10.836 1.00 88.19 182 LEU A O 1
ATOM 1437 N N . PHE A 1 183 ? 9.570 0.450 -11.616 1.00 91.00 183 PHE A N 1
ATOM 1438 C CA . PHE A 1 183 ? 8.483 -0.486 -11.888 1.00 91.00 183 PHE A CA 1
ATOM 1439 C C . PHE A 1 183 ? 8.923 -1.616 -12.830 1.00 91.00 183 PHE A C 1
ATOM 1441 O O . PHE A 1 183 ? 8.683 -2.781 -12.525 1.00 91.00 183 PHE A O 1
ATOM 1448 N N . SER A 1 184 ? 9.654 -1.289 -13.901 1.00 90.44 184 SER A N 1
ATOM 1449 C CA . SER A 1 184 ? 10.206 -2.257 -14.860 1.00 90.44 184 SER A CA 1
ATOM 1450 C C . SER A 1 184 ? 11.169 -3.269 -14.231 1.00 90.44 184 SER A C 1
ATOM 1452 O O . SER A 1 184 ? 11.341 -4.356 -14.766 1.00 90.44 184 SER A O 1
ATOM 1454 N N . VAL A 1 185 ? 11.775 -2.962 -13.080 1.00 89.69 185 VAL A N 1
ATOM 1455 C CA . VAL A 1 185 ? 12.668 -3.877 -12.350 1.00 89.69 185 VAL A CA 1
ATOM 1456 C C . VAL A 1 185 ? 11.898 -4.656 -11.282 1.00 89.69 185 VAL A C 1
ATOM 1458 O O . VAL A 1 185 ? 11.975 -5.886 -11.215 1.00 89.69 185 VAL A O 1
ATOM 1461 N N . LEU A 1 186 ? 11.140 -3.952 -10.436 1.00 91.50 186 LEU A N 1
ATOM 1462 C CA . LEU A 1 186 ? 10.447 -4.546 -9.293 1.00 91.50 186 LEU A CA 1
ATOM 1463 C C . LEU A 1 186 ? 9.278 -5.433 -9.703 1.00 91.50 186 LEU A C 1
ATOM 1465 O O . LEU A 1 186 ? 9.096 -6.494 -9.105 1.00 91.50 186 LEU A O 1
ATOM 1469 N N . ALA A 1 187 ? 8.487 -5.021 -10.696 1.00 92.94 187 ALA A N 1
ATOM 1470 C CA . ALA A 1 187 ? 7.311 -5.778 -11.099 1.00 92.94 187 ALA A CA 1
ATOM 1471 C C . ALA A 1 187 ? 7.693 -7.172 -11.628 1.00 92.94 187 ALA A C 1
ATOM 1473 O O . ALA A 1 187 ? 7.178 -8.142 -11.068 1.00 92.94 187 ALA A O 1
ATOM 1474 N N . PRO A 1 188 ? 8.638 -7.339 -12.580 1.00 92.75 188 PRO A N 1
ATOM 1475 C CA . PRO A 1 188 ? 9.091 -8.668 -12.994 1.00 92.75 188 PRO A CA 1
ATOM 1476 C C . PRO A 1 188 ? 9.696 -9.494 -11.860 1.00 92.75 188 PRO A C 1
ATOM 1478 O O . PRO A 1 188 ? 9.426 -10.692 -11.766 1.00 92.75 188 PRO A O 1
ATOM 1481 N N . ARG A 1 189 ? 10.479 -8.869 -10.969 1.00 92.25 189 ARG A N 1
ATOM 1482 C CA . ARG A 1 189 ? 11.074 -9.551 -9.812 1.00 92.25 189 ARG A CA 1
ATOM 1483 C C . ARG A 1 189 ? 9.997 -10.127 -8.894 1.00 92.25 189 ARG A C 1
ATOM 1485 O O . ARG A 1 189 ? 9.955 -11.336 -8.685 1.00 92.25 189 ARG A O 1
ATOM 1492 N N . TRP A 1 190 ? 9.101 -9.282 -8.386 1.00 94.69 190 TRP A N 1
ATOM 1493 C CA . TRP A 1 190 ? 8.043 -9.716 -7.475 1.00 94.69 190 TRP A CA 1
ATOM 1494 C C . TRP A 1 190 ? 7.040 -10.650 -8.135 1.00 94.69 190 TRP A C 1
ATOM 1496 O O . TRP A 1 190 ? 6.494 -11.506 -7.444 1.00 94.69 190 TRP A O 1
ATOM 1506 N N . TRP A 1 191 ? 6.797 -10.492 -9.438 1.00 95.19 191 TRP A N 1
ATOM 1507 C CA . TRP A 1 191 ? 5.936 -11.379 -10.209 1.00 95.19 191 TRP A CA 1
ATOM 1508 C C . TRP A 1 191 ? 6.523 -12.783 -10.301 1.00 95.19 191 TRP A C 1
ATOM 1510 O O . TRP A 1 191 ? 5.818 -13.762 -10.088 1.00 95.19 191 TRP A O 1
ATOM 1520 N N . ASN A 1 192 ? 7.819 -12.899 -10.588 1.00 93.25 192 ASN A N 1
ATOM 1521 C CA . ASN A 1 192 ? 8.482 -14.192 -10.737 1.00 93.25 192 ASN A CA 1
ATOM 1522 C C . ASN A 1 192 ? 8.656 -14.946 -9.407 1.00 93.25 192 ASN A C 1
ATOM 1524 O O . ASN A 1 192 ? 8.808 -16.165 -9.435 1.00 93.25 192 ASN A O 1
ATOM 1528 N N . GLU A 1 193 ? 8.594 -14.245 -8.271 1.00 93.75 193 GLU A N 1
ATOM 1529 C CA . GLU A 1 193 ? 8.506 -14.840 -6.929 1.00 93.75 193 GLU A CA 1
ATOM 1530 C C . GLU A 1 193 ? 7.123 -15.461 -6.642 1.00 93.75 193 GLU A C 1
ATOM 1532 O O . GLU A 1 193 ? 6.986 -16.203 -5.674 1.00 93.75 193 GLU A O 1
ATOM 1537 N N . LEU A 1 194 ? 6.089 -15.168 -7.442 1.00 94.38 194 LEU A N 1
ATOM 1538 C CA . LEU A 1 194 ? 4.750 -15.705 -7.208 1.00 94.38 194 LEU A CA 1
ATOM 1539 C C . LEU A 1 194 ? 4.648 -17.196 -7.583 1.00 94.38 194 LEU A C 1
ATOM 1541 O O . LEU A 1 194 ? 5.220 -17.636 -8.594 1.00 94.38 194 LEU A O 1
ATOM 1545 N N . PRO A 1 195 ? 3.826 -17.966 -6.854 1.00 93.56 195 PRO A N 1
ATOM 1546 C CA . PRO A 1 195 ? 3.416 -19.304 -7.260 1.00 93.56 195 PRO A CA 1
ATOM 1547 C C . PRO A 1 195 ? 2.777 -19.328 -8.658 1.00 93.56 195 PRO A C 1
ATOM 1549 O O . PRO A 1 195 ? 2.304 -18.308 -9.177 1.00 93.56 195 PRO A O 1
ATOM 1552 N N . LEU A 1 196 ? 2.821 -20.490 -9.312 1.00 90.31 196 LEU A N 1
ATOM 1553 C CA . LEU A 1 196 ? 2.343 -20.629 -10.689 1.00 90.31 196 LEU A CA 1
ATOM 1554 C C . LEU A 1 196 ? 0.835 -20.372 -10.791 1.00 90.31 196 LEU A C 1
ATOM 1556 O O . LEU A 1 196 ? 0.415 -19.611 -11.655 1.00 90.31 196 LEU A O 1
ATOM 1560 N N . ASP A 1 197 ? 0.058 -20.934 -9.869 1.00 91.69 197 ASP A N 1
ATOM 1561 C CA . ASP A 1 197 ? -1.396 -20.787 -9.762 1.00 91.69 197 ASP A CA 1
ATOM 1562 C C . ASP A 1 197 ? -1.837 -19.325 -9.599 1.00 91.69 197 ASP A C 1
ATOM 1564 O O . ASP A 1 197 ? -2.887 -18.926 -10.107 1.00 91.69 197 ASP A O 1
ATOM 1568 N N . VAL A 1 198 ? -1.034 -18.492 -8.930 1.00 93.81 198 VAL A N 1
ATOM 1569 C CA . VAL A 1 198 ? -1.303 -17.053 -8.838 1.00 93.81 198 VAL A CA 1
ATOM 1570 C C . VAL A 1 198 ? -1.033 -16.384 -10.188 1.00 93.81 198 VAL A C 1
ATOM 1572 O O . VAL A 1 198 ? -1.853 -15.600 -10.654 1.00 93.81 198 VAL A O 1
ATOM 1575 N N . ARG A 1 199 ? 0.084 -16.701 -10.856 1.00 91.81 199 ARG A N 1
ATOM 1576 C CA . ARG A 1 199 ? 0.479 -16.067 -12.133 1.00 91.81 199 ARG A CA 1
ATOM 1577 C C . ARG A 1 199 ? -0.404 -16.431 -13.319 1.00 91.81 199 ARG A C 1
ATOM 1579 O O . ARG A 1 199 ? -0.530 -15.618 -14.234 1.00 91.81 199 ARG A O 1
ATOM 1586 N N . THR A 1 200 ? -0.962 -17.637 -13.324 1.00 90.50 200 THR A N 1
ATOM 1587 C CA . THR A 1 200 ? -1.844 -18.148 -14.383 1.00 90.50 200 THR A CA 1
ATOM 1588 C C . THR A 1 200 ? -3.321 -17.903 -14.084 1.00 90.50 200 THR A C 1
ATOM 1590 O O . THR A 1 200 ? -4.181 -18.495 -14.726 1.00 90.50 200 THR A O 1
ATOM 1593 N N . ALA A 1 201 ? -3.640 -17.042 -13.112 1.00 92.75 201 ALA A N 1
ATOM 1594 C CA . ALA A 1 201 ? -5.017 -16.653 -12.846 1.00 92.75 201 ALA A CA 1
ATOM 1595 C C . ALA A 1 201 ? -5.697 -16.106 -14.115 1.00 92.75 201 ALA A C 1
ATOM 1597 O O . ALA A 1 201 ? -5.163 -15.224 -14.781 1.00 92.75 201 ALA A O 1
ATOM 1598 N N . GLU A 1 202 ? -6.889 -16.624 -14.402 1.00 91.50 202 GLU A N 1
ATOM 1599 C CA . GLU A 1 202 ? -7.643 -16.365 -15.639 1.00 91.50 202 GLU A CA 1
ATOM 1600 C C . GLU A 1 202 ? -8.265 -14.964 -15.684 1.00 91.50 202 GLU A C 1
ATOM 1602 O O . GLU A 1 202 ? -8.519 -14.411 -16.749 1.00 91.50 202 GLU A O 1
ATOM 1607 N N . SER A 1 203 ? -8.517 -14.367 -14.517 1.00 93.56 203 SER A N 1
ATOM 1608 C CA . SER A 1 203 ? -9.127 -13.045 -14.409 1.00 93.56 203 SER A CA 1
ATOM 1609 C C . SER A 1 203 ? -8.486 -12.209 -13.312 1.00 93.56 203 SER A C 1
ATOM 1611 O O . SER A 1 203 ? -7.928 -12.722 -12.336 1.00 93.56 203 SER A O 1
ATOM 1613 N N . LEU A 1 204 ? -8.644 -10.887 -13.423 1.00 93.25 204 LEU A N 1
ATOM 1614 C CA . LEU A 1 204 ? -8.172 -9.942 -12.411 1.00 93.25 204 LEU A CA 1
ATOM 1615 C C . LEU A 1 204 ? -8.779 -10.231 -11.028 1.00 93.25 204 LEU A C 1
ATOM 1617 O O . LEU A 1 204 ? -8.116 -10.037 -10.012 1.00 93.25 204 LEU A O 1
ATOM 1621 N N . ILE A 1 205 ? -10.029 -10.701 -10.977 1.00 95.12 205 ILE A N 1
ATOM 1622 C CA . ILE A 1 205 ? -10.730 -11.026 -9.728 1.00 95.12 205 ILE A CA 1
ATOM 1623 C C . ILE A 1 205 ? -10.077 -12.241 -9.058 1.00 95.12 205 ILE A C 1
ATOM 1625 O O . ILE A 1 205 ? -9.763 -12.192 -7.864 1.00 95.12 205 ILE A O 1
ATOM 1629 N N . ILE A 1 206 ? -9.818 -13.304 -9.827 1.00 95.25 206 ILE A N 1
ATOM 1630 C CA . ILE A 1 206 ? -9.154 -14.517 -9.331 1.00 95.25 206 ILE A CA 1
ATOM 1631 C C . ILE A 1 206 ? -7.727 -14.185 -8.889 1.00 95.25 206 ILE A C 1
ATOM 1633 O O . ILE A 1 206 ? -7.333 -14.563 -7.782 1.00 95.25 206 ILE A O 1
ATOM 1637 N N . PHE A 1 207 ? -6.992 -13.415 -9.697 1.00 95.69 207 PHE A N 1
ATOM 1638 C CA . PHE A 1 207 ? -5.646 -12.950 -9.372 1.00 95.69 207 PHE A CA 1
ATOM 1639 C C . PHE A 1 207 ? -5.626 -12.172 -8.057 1.00 95.69 207 PHE A C 1
ATOM 1641 O O . PHE A 1 207 ? -4.873 -12.509 -7.148 1.00 95.69 207 PHE A O 1
ATOM 1648 N N . LYS A 1 208 ? -6.513 -11.179 -7.910 1.00 95.44 208 LYS A N 1
ATOM 1649 C CA . LYS A 1 208 ? -6.642 -10.346 -6.707 1.00 95.44 208 LYS A CA 1
ATOM 1650 C C . LYS A 1 208 ? -6.860 -11.193 -5.452 1.00 95.44 208 LYS A C 1
ATOM 1652 O O . LYS A 1 208 ? -6.248 -10.921 -4.420 1.00 95.44 208 LYS A O 1
ATOM 1657 N N . ARG A 1 209 ? -7.729 -12.206 -5.530 1.00 95.81 209 ARG A N 1
ATOM 1658 C CA . ARG A 1 209 ? -8.023 -13.114 -4.412 1.00 95.81 209 ARG A CA 1
ATOM 1659 C C . ARG A 1 209 ? -6.809 -13.973 -4.059 1.00 95.81 209 ARG A C 1
ATOM 1661 O O . ARG A 1 209 ? -6.365 -13.917 -2.917 1.00 95.81 209 ARG A O 1
ATOM 1668 N N . ARG A 1 210 ? -6.246 -14.699 -5.034 1.00 96.31 210 ARG A N 1
ATOM 1669 C CA . ARG A 1 210 ? -5.078 -15.580 -4.832 1.00 96.31 210 ARG A CA 1
ATOM 1670 C C . ARG A 1 210 ? -3.863 -14.801 -4.323 1.00 96.31 210 ARG A C 1
ATOM 1672 O O . ARG A 1 210 ? -3.211 -15.218 -3.372 1.00 96.31 210 ARG A O 1
ATOM 1679 N N . LEU A 1 211 ? -3.615 -13.622 -4.892 1.00 96.62 211 LEU A N 1
ATOM 1680 C CA . LEU A 1 211 ? -2.527 -12.745 -4.476 1.00 96.62 211 LEU A CA 1
ATOM 1681 C C . LEU A 1 211 ? -2.705 -12.246 -3.040 1.00 96.62 211 LEU A C 1
ATOM 1683 O O . LEU A 1 211 ? -1.732 -12.194 -2.292 1.00 96.62 211 LEU A O 1
ATOM 1687 N N . LYS A 1 212 ? -3.931 -11.874 -2.642 1.00 94.88 212 LYS A N 1
ATOM 1688 C CA . LYS A 1 212 ? -4.193 -11.454 -1.261 1.00 94.88 212 LYS A CA 1
ATOM 1689 C C . LYS A 1 212 ? -3.874 -12.588 -0.290 1.00 94.88 212 LYS A C 1
ATOM 1691 O O . LYS A 1 212 ? -3.243 -12.304 0.715 1.00 94.88 212 LYS A O 1
ATOM 1696 N N . THR A 1 213 ? -4.268 -13.823 -0.605 1.00 93.94 213 THR A N 1
ATOM 1697 C CA . THR A 1 213 ? -3.969 -15.007 0.215 1.00 93.94 213 THR A CA 1
ATOM 1698 C C . THR A 1 213 ? -2.470 -15.278 0.310 1.00 93.94 213 THR A C 1
ATOM 1700 O O . THR A 1 213 ? -1.981 -15.538 1.398 1.00 93.94 213 THR A O 1
ATOM 1703 N N . TYR A 1 214 ? -1.732 -15.166 -0.798 1.00 94.81 214 TYR A N 1
ATOM 1704 C CA . TYR A 1 214 ? -0.281 -15.384 -0.814 1.00 94.81 214 TYR A CA 1
ATOM 1705 C C . TYR A 1 214 ? 0.507 -14.354 0.012 1.00 94.81 214 TYR A C 1
ATOM 1707 O O . TYR A 1 214 ? 1.540 -14.674 0.587 1.00 94.81 214 TYR A O 1
ATOM 1715 N N . LEU A 1 215 ? 0.050 -13.099 0.040 1.00 93.25 215 LEU A N 1
ATOM 1716 C CA . LEU A 1 215 ? 0.736 -12.012 0.747 1.00 93.25 215 LEU A CA 1
ATOM 1717 C C . LEU A 1 215 ? 0.357 -11.892 2.232 1.00 93.25 215 LEU A C 1
ATOM 1719 O O . LEU A 1 215 ? 0.878 -10.992 2.897 1.00 93.25 215 LEU A O 1
ATOM 1723 N N . PHE A 1 216 ? -0.587 -12.706 2.711 1.00 85.00 216 PHE A N 1
ATOM 1724 C CA . PHE A 1 216 ? -1.138 -12.622 4.064 1.00 85.00 216 PHE A CA 1
ATOM 1725 C C . PHE A 1 216 ? -0.373 -13.472 5.079 1.00 85.00 216 PHE A C 1
ATOM 1727 O O . PHE A 1 216 ? 0.121 -14.550 4.693 1.00 85.00 216 PHE A O 1
#

Secondary structure (DSSP, 8-state):
---EEETTEEEPPPSEEEETTEEEETTS--HHHHHHHHHHHHHHHHHHHHHGGG--HHHHHHHHIIIIIHHHHTTGGGGTT--HHHHHHHHHHHHHHHHHHTT--TTS-HHHHHHHTTPPPHHHHHHHHHHHHHHHHHHS---HHHHTT-EE---SS--TTGGG-PEEPPPTT--STTGGGSHHHHHHHHHHTS-HHHHT-SSHHHHHHHHHHHT-

Radius of gyration: 20.42 Å; Cα contacts (8 Å, |Δi|>4): 224; chains: 1; bounding box: 44×60×53 Å

Organism: Silurus asotus (NCBI:txid30991)

Solvent-accessible surface area (backbone atoms only — not comparable to full-atom values): 12586 Å² total; per-residue (Å²): 136,88,84,47,71,58,95,90,40,78,57,75,90,63,69,58,49,78,54,98,90,43,43,42,38,81,79,70,70,35,54,72,32,47,52,53,54,38,53,54,39,50,54,51,52,54,58,48,57,74,53,43,90,83,45,54,52,67,58,37,41,53,52,43,43,65,66,39,48,47,61,64,58,54,75,30,44,75,60,40,74,57,59,67,78,63,52,39,60,55,40,52,47,54,43,51,49,44,27,56,32,71,70,47,62,95,83,56,77,45,68,66,45,29,58,77,68,72,49,62,55,56,72,46,44,21,53,49,47,37,48,52,49,44,49,31,30,73,77,48,97,43,60,64,85,54,23,75,48,55,46,71,56,77,58,100,56,99,44,90,73,51,80,56,68,41,46,47,60,63,72,90,78,65,81,48,91,68,48,62,37,33,63,47,40,41,37,25,50,60,54,58,72,49,56,61,74,46,62,65,39,92,40,73,68,54,27,53,52,47,48,51,59,71,62,96

Nearest PDB structures (foldseek):
  5m0o-assembly1_A  TM=2.261E-01  e=9.120E+00  Jeotgalicoccus sp. ATCC 8456

pLDDT: mean 90.2, std 10.76, range [52.66, 98.25]